Protein AF-A0A9D9R1U6-F1 (afdb_monomer_lite)

Radius of gyration: 27.54 Å; chains: 1; bounding box: 70×40×70 Å

Sequence (227 aa):
MPDEDPDGNAQLFEYNPRFAGQYFDRETALHYNYFRYYEPETGRYLSPDPIGLAGGVNVYGYASADPLKYFDPYGLFELPVLHQGVVDFSAGLGDALLLGFGSDLRNFAGIGGINQCSDAYQYGGYSSFAAGSARLAYAGLAKAGSILAPSAASASSFRQGLKVTFRGGLFPDFRKRTYEGLRSAGKNDIEIRASAGRTNVPLNVIGAQVGVGGAILSGRSNCGCSQ

Secondary structure (DSSP, 8-state):
---S-TTSSS------B-GGG-EEETTTTEEEETTEEEETTTTEESS--TTGGGG-S-TTBSGGG-TTTEE-SSSS--EEPPPHHHHHHHHHHHHHHTTTTHHHHHHHTT-----TTSHHHHHHHHHHHHHHHHHHHHHHHHHHHHHHSSSHHHHHHHHHHHHHHHTTT-S--TT---HHHHHHTT--HHHHHHTTT---HHHHHHHHHHHHHHHHHTT--------

Structure (mmCIF, N/CA/C/O backbone):
data_AF-A0A9D9R1U6-F1
#
_entry.id   AF-A0A9D9R1U6-F1
#
loop_
_atom_site.group_PDB
_atom_site.id
_atom_site.type_symbol
_atom_site.label_atom_id
_atom_site.label_alt_id
_atom_site.label_comp_id
_atom_site.label_asym_id
_atom_site.label_entity_id
_atom_site.label_seq_id
_atom_site.pdbx_PDB_ins_code
_atom_site.Cartn_x
_atom_site.Cartn_y
_atom_site.Cartn_z
_atom_site.occupancy
_atom_site.B_iso_or_equiv
_atom_site.auth_seq_id
_atom_site.auth_comp_id
_atom_site.auth_asym_id
_atom_site.auth_atom_id
_atom_site.pdbx_PDB_model_num
ATOM 1 N N . MET A 1 1 ? -23.464 -5.622 22.493 1.00 66.50 1 MET A N 1
ATOM 2 C CA . MET A 1 1 ? -22.694 -6.876 22.335 1.00 66.50 1 MET A CA 1
ATOM 3 C C . MET A 1 1 ? -23.193 -7.576 21.078 1.00 66.50 1 MET A C 1
ATOM 5 O O . MET A 1 1 ? -24.342 -7.319 20.724 1.00 66.50 1 MET A O 1
ATOM 9 N N . PRO A 1 2 ? -22.357 -8.350 20.363 1.00 75.00 2 PRO A N 1
ATOM 10 C CA . PRO A 1 2 ? -22.836 -9.200 19.275 1.00 75.00 2 PRO A CA 1
ATOM 11 C C . PRO A 1 2 ? -23.872 -10.191 19.812 1.00 75.00 2 PRO A C 1
ATOM 13 O O . PRO A 1 2 ? -23.825 -10.535 20.992 1.00 75.00 2 PRO A O 1
ATOM 16 N N . ASP A 1 3 ? -24.791 -10.620 18.955 1.00 82.31 3 ASP A N 1
ATOM 17 C CA . ASP A 1 3 ? -25.656 -11.756 19.263 1.00 82.31 3 ASP A CA 1
ATOM 18 C C . ASP A 1 3 ? -24.788 -13.016 19.419 1.00 82.31 3 ASP A C 1
ATOM 20 O O . ASP A 1 3 ? -23.926 -13.250 18.571 1.00 82.31 3 ASP A O 1
ATOM 24 N N . GLU A 1 4 ? -24.964 -13.767 20.510 1.00 84.94 4 GLU A N 1
ATOM 25 C CA . GLU A 1 4 ? -24.220 -15.004 20.806 1.00 84.94 4 GLU A CA 1
ATOM 26 C C . GLU A 1 4 ? -24.871 -16.241 20.150 1.00 84.94 4 GLU A C 1
ATOM 28 O O . GLU A 1 4 ? -24.242 -17.296 20.134 1.00 84.94 4 GLU A O 1
ATOM 33 N N . ASP A 1 5 ? -26.085 -16.125 19.589 1.00 86.44 5 ASP A N 1
ATOM 34 C CA . ASP A 1 5 ? -26.793 -17.193 18.853 1.00 86.44 5 ASP A CA 1
ATOM 35 C C . ASP A 1 5 ? -27.479 -16.657 17.569 1.00 86.44 5 ASP A C 1
ATOM 37 O O . ASP A 1 5 ? -28.707 -16.608 17.463 1.00 86.44 5 ASP A O 1
ATOM 41 N N . PRO A 1 6 ? -26.701 -16.217 16.564 1.00 85.56 6 PRO A N 1
ATOM 42 C CA . PRO A 1 6 ? -27.211 -15.592 15.352 1.00 85.56 6 PRO A CA 1
ATOM 43 C C . PRO A 1 6 ? -27.905 -16.584 14.415 1.00 85.56 6 PRO A C 1
ATOM 45 O O . PRO A 1 6 ? -28.623 -16.146 13.515 1.00 85.56 6 PRO A O 1
ATOM 48 N N . ASP A 1 7 ? -27.680 -17.894 14.568 1.00 89.62 7 ASP A N 1
ATOM 49 C CA . ASP A 1 7 ? -28.335 -18.941 13.777 1.00 89.62 7 ASP A CA 1
ATOM 50 C C . ASP A 1 7 ? -29.502 -19.629 14.513 1.00 89.62 7 ASP A C 1
ATOM 52 O O . ASP A 1 7 ? -30.222 -20.425 13.904 1.00 89.62 7 ASP A O 1
ATOM 56 N N . GLY A 1 8 ? -29.755 -19.263 15.775 1.00 88.69 8 GLY A N 1
ATOM 57 C CA . GLY A 1 8 ? -30.915 -19.681 16.561 1.00 88.69 8 GLY A CA 1
ATOM 58 C C . GLY A 1 8 ? -30.905 -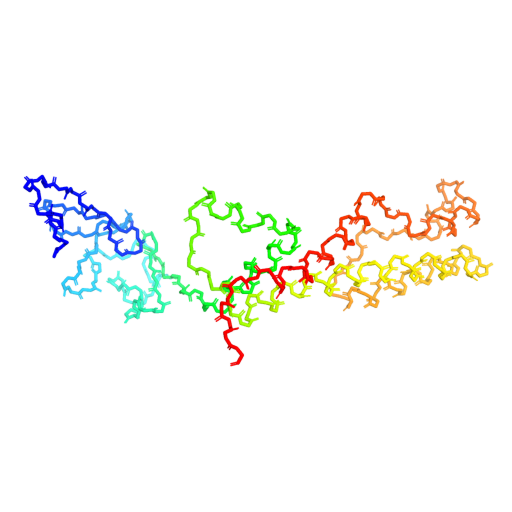21.164 16.926 1.00 88.69 8 GLY A C 1
ATOM 59 O O . GLY A 1 8 ? -31.972 -21.765 17.090 1.00 88.69 8 GLY A O 1
ATOM 60 N N . ASN A 1 9 ? -29.724 -21.783 16.986 1.00 92.56 9 ASN A N 1
ATOM 61 C CA . ASN A 1 9 ? -29.563 -23.219 17.207 1.00 92.56 9 ASN A CA 1
ATOM 62 C C . ASN A 1 9 ? -29.285 -23.575 18.686 1.00 92.56 9 ASN A C 1
ATOM 64 O O . ASN A 1 9 ? -29.069 -24.751 19.002 1.00 92.56 9 ASN A O 1
ATOM 68 N N . ALA A 1 10 ? -29.315 -22.578 19.582 1.00 86.56 10 ALA A N 1
ATOM 69 C CA . ALA A 1 10 ? -28.998 -22.666 21.008 1.00 86.56 10 ALA A CA 1
ATOM 70 C C . ALA A 1 10 ? -27.545 -23.070 21.338 1.00 86.56 10 ALA A C 1
ATOM 72 O O . ALA A 1 10 ? -27.239 -23.401 22.488 1.00 86.56 10 ALA A O 1
ATOM 73 N N . GLN A 1 11 ? -26.637 -23.033 20.362 1.00 86.38 11 GLN A N 1
ATOM 74 C CA . GLN A 1 11 ? -25.196 -23.109 20.574 1.00 86.38 11 GLN A CA 1
ATOM 75 C C . GLN A 1 11 ? -24.626 -21.697 20.622 1.00 86.38 11 GLN A C 1
ATOM 77 O O . GLN A 1 11 ? -24.575 -20.986 19.625 1.00 86.38 11 GLN A O 1
ATOM 82 N N . LEU A 1 12 ? -24.149 -21.313 21.802 1.00 84.38 12 LEU A N 1
ATOM 83 C CA . LEU A 1 12 ? -23.513 -20.019 21.992 1.00 84.38 12 LEU A CA 1
ATOM 84 C C . LEU A 1 12 ? -22.122 -20.037 21.359 1.00 84.38 12 LEU A C 1
ATOM 86 O O . LEU A 1 12 ? -21.298 -20.894 21.696 1.00 84.38 12 LEU A O 1
ATOM 90 N N . PHE A 1 13 ? -21.842 -19.078 20.481 1.00 84.62 13 PHE A N 1
ATOM 91 C CA . PHE A 1 13 ? -20.490 -18.842 19.983 1.00 84.62 13 PHE A CA 1
ATOM 92 C C . PHE A 1 13 ? -19.913 -17.566 20.600 1.00 84.62 13 PHE A C 1
ATOM 94 O O . PHE A 1 13 ? -20.585 -16.548 20.760 1.00 84.62 13 PHE A O 1
ATOM 101 N N . GLU A 1 14 ? -18.632 -17.623 20.957 1.00 83.75 14 GLU A N 1
ATOM 102 C CA . GLU A 1 14 ? -17.922 -16.484 21.524 1.00 83.75 14 GLU A CA 1
ATOM 103 C C . GLU A 1 14 ? -17.217 -15.703 20.410 1.00 83.75 14 GLU A C 1
ATOM 105 O O . GLU A 1 14 ? -16.298 -16.198 19.752 1.00 83.75 14 GLU A O 1
ATOM 110 N N . TYR A 1 15 ? -17.650 -14.459 20.197 1.00 84.81 15 TYR A N 1
ATOM 111 C CA . TYR A 1 15 ? -17.025 -13.540 19.253 1.00 84.81 15 TYR A CA 1
ATOM 112 C C . TYR A 1 15 ? -16.262 -12.448 19.998 1.00 84.81 15 TYR A C 1
ATOM 114 O O . TYR A 1 15 ? -16.842 -11.443 20.420 1.00 84.81 15 TYR A O 1
ATOM 122 N N . ASN A 1 16 ? -14.948 -12.623 20.132 1.00 88.12 16 ASN A N 1
ATOM 123 C CA . ASN A 1 16 ? -14.066 -11.681 20.834 1.00 88.12 16 ASN A CA 1
ATOM 124 C C . ASN A 1 16 ? -13.463 -10.556 19.980 1.00 88.12 16 ASN A C 1
ATOM 126 O O . ASN A 1 16 ? -13.232 -9.481 20.534 1.00 88.12 16 ASN A O 1
ATOM 130 N N . PRO A 1 17 ? -13.235 -10.708 18.663 1.00 88.69 17 PRO A N 1
ATOM 131 C CA . PRO A 1 17 ? -12.722 -9.610 17.850 1.00 88.69 17 PRO A CA 1
ATOM 132 C C . PRO A 1 17 ? -13.638 -8.375 17.860 1.00 88.69 17 PRO A C 1
ATOM 134 O O . PRO A 1 17 ? -14.868 -8.470 17.812 1.00 88.69 17 PRO A O 1
ATOM 137 N N . ARG A 1 18 ? -13.034 -7.190 17.925 1.00 87.19 18 ARG A N 1
ATOM 138 C CA . ARG A 1 18 ? -13.687 -5.874 17.899 1.00 87.19 18 ARG A CA 1
ATOM 139 C C . ARG A 1 18 ? -13.065 -4.999 16.808 1.00 87.19 18 ARG A C 1
ATOM 141 O O . ARG A 1 18 ? -12.169 -5.423 16.074 1.00 87.19 18 ARG A O 1
ATOM 148 N N . PHE A 1 19 ? -13.598 -3.786 16.655 1.00 75.88 19 PHE A N 1
ATOM 149 C CA . PHE A 1 19 ? -13.172 -2.852 15.614 1.00 75.88 19 PHE A CA 1
ATOM 150 C C . PHE A 1 19 ? -11.651 -2.629 15.639 1.00 75.88 19 PHE A C 1
ATOM 152 O O . PHE A 1 19 ? -11.038 -2.593 16.704 1.00 75.88 19 PHE A O 1
ATOM 159 N N . ALA A 1 20 ? -11.045 -2.521 14.454 1.00 75.56 20 ALA A N 1
ATOM 160 C CA . ALA A 1 20 ? -9.601 -2.369 14.257 1.00 75.56 20 ALA A CA 1
ATOM 161 C C . ALA A 1 20 ? -8.706 -3.460 14.899 1.00 75.56 20 ALA A C 1
ATOM 163 O O . ALA A 1 20 ? -7.527 -3.215 15.131 1.00 75.56 20 ALA A O 1
ATOM 164 N N . GLY A 1 21 ? -9.228 -4.669 15.151 1.00 79.69 21 GLY A N 1
ATOM 165 C CA . GLY A 1 21 ? -8.431 -5.791 15.674 1.00 79.69 21 GLY A CA 1
ATOM 166 C C . GLY A 1 21 ? -8.302 -5.828 17.199 1.00 79.69 21 GLY A C 1
ATOM 167 O O . GLY A 1 21 ? -7.499 -6.591 17.728 1.00 79.69 21 GLY A O 1
ATOM 168 N N . GLN A 1 22 ? -9.104 -5.032 17.905 1.00 89.25 22 GLN A N 1
ATOM 169 C CA . GLN A 1 22 ? -9.211 -5.067 19.362 1.00 89.25 22 GLN A CA 1
ATOM 170 C C . GLN A 1 22 ? -9.773 -6.413 19.853 1.00 89.25 22 GLN A C 1
ATOM 172 O O . GLN A 1 22 ? -10.573 -7.050 19.165 1.00 89.25 22 GLN A O 1
ATOM 177 N N . TYR A 1 23 ? -9.399 -6.827 21.062 1.00 91.25 23 TYR A N 1
ATOM 178 C CA . TYR A 1 23 ? -9.925 -8.029 21.711 1.00 91.25 23 TYR A CA 1
ATOM 179 C C . TYR A 1 23 ? -10.898 -7.646 22.821 1.00 91.25 23 TYR A C 1
ATOM 181 O O . TYR A 1 23 ? -10.566 -6.846 23.690 1.00 91.25 23 TYR A O 1
ATOM 189 N N . PHE A 1 24 ? -12.102 -8.204 22.809 1.00 91.25 24 PHE A N 1
ATOM 190 C CA . PHE A 1 24 ? -13.052 -8.007 23.893 1.00 91.25 24 PHE A CA 1
ATOM 191 C C . PHE A 1 24 ? -12.711 -8.874 25.092 1.00 91.25 24 PHE A C 1
ATOM 193 O O . PHE A 1 24 ? -12.690 -10.098 24.992 1.00 91.25 24 PHE A O 1
ATOM 200 N N . ASP A 1 25 ? -12.501 -8.224 26.227 1.00 88.88 25 ASP A N 1
ATOM 201 C CA . ASP A 1 25 ? -12.375 -8.882 27.513 1.00 88.88 25 ASP A CA 1
ATOM 202 C C . ASP A 1 25 ? -13.751 -8.962 28.192 1.00 88.88 25 ASP A C 1
ATOM 204 O O . ASP A 1 25 ? -14.346 -7.947 28.561 1.00 88.88 25 ASP A O 1
ATOM 208 N N . ARG A 1 26 ? -14.263 -10.188 28.349 1.00 84.25 26 ARG A N 1
ATOM 209 C CA . ARG A 1 26 ? -15.588 -10.455 28.924 1.00 84.25 26 ARG A CA 1
ATOM 210 C C . ARG A 1 26 ? -15.663 -10.119 30.413 1.00 84.25 26 ARG A C 1
ATOM 212 O O . ARG A 1 26 ? -16.743 -9.766 30.879 1.00 84.25 26 ARG A O 1
ATOM 219 N N . GLU A 1 27 ? -14.559 -10.226 31.152 1.00 86.44 27 GLU A N 1
ATOM 220 C CA . GLU A 1 27 ? -14.557 -10.001 32.604 1.00 86.44 27 GLU A CA 1
ATOM 221 C C . GLU A 1 27 ? -14.731 -8.520 32.944 1.00 86.44 27 GLU A C 1
ATOM 223 O O . GLU A 1 27 ? -15.413 -8.171 33.908 1.00 86.44 27 GLU A O 1
ATOM 228 N N . THR A 1 28 ? -14.142 -7.648 32.125 1.00 87.00 28 THR A N 1
ATOM 229 C CA . THR A 1 28 ? -14.146 -6.196 32.339 1.00 87.00 28 THR A CA 1
ATOM 230 C C . THR A 1 28 ? -15.090 -5.440 31.407 1.00 87.00 28 THR A C 1
ATOM 232 O O . THR A 1 28 ? -15.337 -4.257 31.626 1.00 87.00 28 THR A O 1
ATOM 235 N N . ALA A 1 29 ? -15.628 -6.104 30.378 1.00 87.38 29 ALA A N 1
ATOM 236 C CA . ALA A 1 29 ? -16.372 -5.502 29.270 1.00 87.38 29 ALA A CA 1
ATOM 237 C C . ALA A 1 29 ? -15.576 -4.442 28.476 1.00 87.38 29 ALA A C 1
ATOM 239 O O . ALA A 1 29 ? -16.157 -3.633 27.748 1.00 87.38 29 ALA A O 1
ATOM 240 N N . LEU A 1 30 ? -14.243 -4.464 28.577 1.00 90.81 30 LEU A N 1
ATOM 241 C CA . LEU A 1 30 ? -13.343 -3.543 27.891 1.00 90.81 30 LEU A CA 1
ATOM 242 C C . LEU A 1 30 ? -12.785 -4.147 26.606 1.00 90.81 30 LEU A C 1
ATOM 244 O O . LEU A 1 30 ? -12.785 -5.358 26.383 1.00 90.81 30 LEU A O 1
ATOM 248 N N . HIS A 1 31 ? -12.284 -3.280 25.735 1.00 92.31 31 HIS A N 1
ATOM 249 C CA . HIS A 1 31 ? -11.606 -3.682 24.513 1.00 92.31 31 HIS A CA 1
ATOM 250 C C . HIS A 1 31 ? -10.098 -3.549 24.717 1.00 92.31 31 HIS A C 1
ATOM 252 O O . HIS A 1 31 ? -9.551 -2.448 24.749 1.00 92.31 31 HIS A O 1
ATOM 258 N N . TYR A 1 32 ? -9.402 -4.668 24.846 1.00 92.50 32 TYR A N 1
ATOM 259 C CA . TYR A 1 32 ? -7.952 -4.693 24.880 1.00 92.50 32 TYR A CA 1
ATOM 260 C C . TYR A 1 32 ? -7.380 -4.322 23.504 1.00 92.50 32 TYR A C 1
ATOM 262 O O . TYR A 1 32 ? -7.636 -4.988 22.498 1.00 92.50 32 TYR A O 1
ATOM 270 N N . ASN A 1 33 ? -6.596 -3.246 23.472 1.00 91.56 33 ASN A N 1
ATOM 271 C CA . ASN A 1 33 ? -5.890 -2.740 22.303 1.00 91.56 33 ASN A CA 1
ATOM 272 C C . ASN A 1 33 ? -4.387 -2.687 22.599 1.00 91.56 33 ASN A C 1
ATOM 274 O O . ASN A 1 33 ? -3.834 -1.614 22.831 1.00 91.56 33 ASN A O 1
ATOM 278 N N . TYR A 1 34 ? -3.761 -3.865 22.668 1.00 90.25 34 TYR A N 1
ATOM 279 C CA . TYR A 1 34 ? -2.324 -4.104 22.870 1.00 90.25 34 TYR A CA 1
ATOM 280 C C . TYR A 1 34 ? -1.689 -3.358 24.063 1.00 90.25 34 TYR A C 1
ATOM 282 O O . TYR A 1 34 ? -1.458 -3.940 25.121 1.00 90.25 34 TYR A O 1
ATOM 290 N N . PHE A 1 35 ? -1.392 -2.069 23.927 1.00 92.06 35 PHE A N 1
ATOM 291 C CA . PHE A 1 35 ? -0.800 -1.266 24.994 1.00 92.06 35 PHE A CA 1
ATOM 292 C C . PHE A 1 35 ? -1.830 -0.645 25.944 1.00 92.06 35 PHE A C 1
ATOM 294 O O . PHE A 1 35 ? -1.456 -0.215 27.035 1.00 92.06 35 PHE A O 1
ATOM 301 N N . ARG A 1 36 ? -3.111 -0.579 25.556 1.00 93.31 36 ARG A N 1
ATOM 302 C CA . ARG A 1 36 ? -4.157 0.111 26.329 1.00 93.31 36 ARG A CA 1
ATOM 303 C C . ARG A 1 36 ? -5.493 -0.625 26.303 1.00 93.31 36 ARG A C 1
ATOM 305 O O . ARG A 1 36 ? -5.792 -1.360 25.369 1.00 93.31 36 ARG A O 1
ATOM 312 N N . TYR A 1 37 ? -6.327 -0.361 27.307 1.00 93.50 37 TYR A N 1
ATOM 313 C CA . TYR A 1 37 ? -7.735 -0.762 27.316 1.00 93.50 37 TYR A CA 1
ATOM 314 C C . TYR A 1 37 ? -8.609 0.391 26.826 1.00 93.50 37 TYR A C 1
ATOM 316 O O . TYR A 1 37 ? -8.524 1.510 27.341 1.00 93.50 37 TYR A O 1
ATOM 324 N N . TYR A 1 38 ? -9.417 0.109 25.810 1.00 92.75 38 TYR A N 1
ATOM 325 C CA . TYR A 1 38 ? -10.395 1.004 25.212 1.00 92.75 38 TYR A CA 1
ATOM 326 C C . TYR A 1 38 ? -11.779 0.745 25.808 1.00 92.75 38 TYR A C 1
ATOM 328 O O . TYR A 1 38 ? -12.228 -0.399 25.901 1.00 92.75 38 TYR A O 1
ATOM 336 N N . GLU A 1 39 ? -12.452 1.820 26.196 1.00 92.25 39 GLU A N 1
ATOM 337 C CA . GLU A 1 39 ? -13.818 1.799 26.697 1.00 92.25 39 GLU A CA 1
ATOM 338 C C . GLU A 1 39 ? -14.765 2.302 25.593 1.00 92.25 39 GLU A C 1
ATOM 340 O O . GLU A 1 39 ? -14.742 3.490 25.248 1.00 92.25 39 GLU A O 1
ATOM 345 N N . PRO A 1 40 ? -15.601 1.423 25.008 1.00 87.56 40 PRO A N 1
ATOM 346 C CA . PRO A 1 40 ? -16.474 1.802 23.899 1.00 87.56 40 PRO A CA 1
ATOM 347 C C . PRO A 1 40 ? -17.604 2.753 24.316 1.00 87.56 40 PRO A C 1
ATOM 349 O O . PRO A 1 40 ? -18.084 3.507 23.474 1.00 87.56 40 PRO A O 1
ATOM 352 N N . GLU A 1 41 ? -18.019 2.752 25.588 1.00 87.94 41 GLU A N 1
ATOM 353 C CA . GLU A 1 41 ? -19.099 3.622 26.083 1.00 87.94 41 GLU A CA 1
ATOM 354 C C . GLU A 1 41 ? -18.698 5.100 26.109 1.00 87.94 41 GLU A C 1
ATOM 356 O O . GLU A 1 41 ? -19.493 5.971 25.757 1.00 87.94 41 GLU A O 1
ATOM 361 N N . THR A 1 42 ? -17.454 5.394 26.493 1.00 89.94 42 THR A N 1
ATOM 362 C CA . THR A 1 42 ? -16.923 6.765 26.539 1.00 89.94 42 THR A CA 1
ATOM 363 C C . THR A 1 42 ? -16.134 7.137 25.287 1.00 89.94 42 THR A C 1
ATOM 365 O O . THR A 1 42 ? -15.860 8.317 25.055 1.00 89.94 42 THR A O 1
ATOM 368 N N . GLY A 1 43 ? -15.769 6.147 24.468 1.00 89.44 43 GLY A N 1
ATOM 369 C CA . GLY A 1 43 ? -15.006 6.330 23.240 1.00 89.44 43 GLY A CA 1
ATOM 370 C C . GLY A 1 43 ? -13.537 6.688 23.479 1.00 89.44 43 GLY A C 1
ATOM 371 O O . GLY A 1 43 ? -12.938 7.383 22.655 1.00 89.44 43 GLY A O 1
ATOM 372 N N . ARG A 1 44 ? -12.949 6.270 24.608 1.00 92.25 44 ARG A N 1
ATOM 373 C CA . ARG A 1 44 ? -11.601 6.681 25.046 1.00 92.25 44 ARG A CA 1
ATOM 374 C C . ARG A 1 44 ? -10.800 5.522 25.632 1.00 92.25 44 ARG A C 1
ATOM 376 O O . ARG A 1 44 ? -11.336 4.462 25.940 1.00 92.25 44 ARG A O 1
ATOM 383 N N . TYR A 1 45 ? -9.497 5.735 25.791 1.00 94.44 45 TYR A N 1
ATOM 384 C CA . TYR A 1 45 ? -8.651 4.831 26.567 1.00 94.44 45 TYR A CA 1
ATOM 385 C C . TYR A 1 45 ? -8.772 5.108 28.064 1.00 94.44 45 TYR A C 1
ATOM 387 O O . TYR A 1 45 ? -8.937 6.256 28.474 1.00 94.44 45 TYR A O 1
ATOM 395 N N . LEU A 1 46 ? -8.626 4.061 28.878 1.00 93.62 46 LEU A N 1
ATOM 396 C CA . LEU A 1 46 ? -8.629 4.171 30.341 1.00 93.62 46 LEU A CA 1
ATOM 397 C C . LEU A 1 46 ? -7.287 4.632 30.916 1.00 93.62 46 LEU A C 1
ATOM 399 O O . LEU A 1 46 ? -7.239 5.270 31.965 1.00 93.62 46 LEU A O 1
ATOM 403 N N . SER A 1 47 ? -6.189 4.301 30.239 1.00 93.00 47 SER A N 1
ATOM 404 C CA . SER A 1 47 ? -4.833 4.658 30.651 1.00 93.00 47 SER A CA 1
ATOM 405 C C . SER A 1 47 ? -4.260 5.759 29.755 1.00 93.00 47 SER A C 1
ATOM 407 O O . SER A 1 47 ? -4.543 5.767 28.551 1.00 93.00 47 SER A O 1
ATOM 409 N N . PRO A 1 48 ? -3.423 6.661 30.302 1.00 93.00 48 PRO A N 1
ATOM 410 C CA . PRO A 1 48 ? -2.715 7.639 29.488 1.00 93.00 48 PRO A CA 1
ATOM 411 C C . PRO A 1 48 ? -1.777 6.937 28.500 1.00 93.00 48 PRO A C 1
ATOM 413 O O . PRO A 1 48 ? -1.290 5.835 28.758 1.00 93.00 48 PRO A O 1
ATOM 416 N N . ASP A 1 49 ? -1.527 7.585 27.366 1.00 91.94 49 ASP A N 1
ATOM 417 C CA . ASP A 1 49 ? -0.651 7.075 26.319 1.00 91.94 49 ASP A CA 1
ATOM 418 C C . ASP A 1 49 ? 0.783 6.817 26.832 1.00 91.94 49 ASP A C 1
ATOM 420 O O . ASP A 1 49 ? 1.409 7.748 27.353 1.00 91.94 49 ASP A O 1
ATOM 424 N N . PRO A 1 50 ? 1.340 5.598 26.674 1.00 93.25 50 PRO A N 1
ATOM 425 C CA . PRO A 1 50 ? 2.726 5.299 27.030 1.00 93.25 50 PRO A CA 1
ATOM 426 C C . PRO A 1 50 ? 3.765 6.169 26.311 1.00 93.25 50 PRO A C 1
ATOM 428 O O . PRO A 1 50 ? 4.836 6.410 26.868 1.00 93.25 50 PRO A O 1
ATOM 431 N N . ILE A 1 51 ? 3.470 6.657 25.099 1.00 92.62 51 ILE A N 1
ATOM 432 C CA . ILE A 1 51 ? 4.359 7.583 24.373 1.00 92.62 51 ILE A CA 1
ATOM 433 C C . ILE A 1 51 ? 4.092 9.057 24.724 1.00 92.62 51 ILE A C 1
ATOM 435 O O . ILE A 1 51 ? 4.723 9.966 24.177 1.00 92.62 51 ILE A O 1
ATOM 439 N N . GLY A 1 52 ? 3.187 9.313 25.672 1.00 90.69 52 GLY A N 1
ATOM 440 C CA . GLY A 1 52 ? 2.848 10.640 26.165 1.00 90.69 52 GLY A CA 1
ATOM 441 C C . GLY A 1 52 ? 2.269 11.536 25.072 1.00 90.69 52 GLY A C 1
ATOM 442 O O . GLY A 1 52 ? 1.451 11.114 24.261 1.00 90.69 52 GLY A O 1
ATOM 443 N N . LEU A 1 53 ? 2.717 12.793 25.032 1.00 90.12 53 LEU A N 1
ATOM 444 C CA . LEU A 1 53 ? 2.217 13.792 24.079 1.00 90.12 53 LEU A CA 1
ATOM 445 C C . LEU A 1 53 ? 2.642 13.536 22.622 1.00 90.12 53 LEU A C 1
ATOM 447 O O . LEU A 1 53 ? 2.182 14.243 21.726 1.00 90.12 53 LEU A O 1
ATOM 451 N N . ALA A 1 54 ? 3.505 12.545 22.367 1.00 86.19 54 ALA A N 1
ATOM 452 C CA . ALA A 1 54 ? 3.876 12.160 21.007 1.00 86.19 54 ALA A CA 1
ATOM 453 C C . ALA A 1 54 ? 2.701 11.528 20.237 1.00 86.19 54 ALA A C 1
ATOM 455 O O . ALA A 1 54 ? 2.651 11.663 19.018 1.00 86.19 54 ALA A O 1
ATOM 456 N N . GLY A 1 55 ? 1.750 10.903 20.944 1.00 79.00 55 GLY A N 1
ATOM 457 C CA . GLY A 1 55 ? 0.493 10.385 20.384 1.00 79.00 55 GLY A CA 1
ATOM 458 C C . GLY A 1 55 ? -0.623 11.434 20.287 1.00 79.00 55 GLY A C 1
ATOM 459 O O . GLY A 1 55 ? -1.740 11.117 19.904 1.00 79.00 55 GLY A O 1
ATOM 460 N N . GLY A 1 56 ? -0.347 12.691 20.651 1.00 85.56 56 GLY A N 1
ATOM 461 C CA . GLY A 1 56 ? -1.310 13.789 20.618 1.00 85.56 56 GLY A CA 1
ATOM 462 C C . GLY A 1 56 ? -1.518 14.466 21.973 1.00 85.56 56 GLY A C 1
ATOM 463 O O . GLY A 1 56 ? -1.089 13.997 23.025 1.00 85.56 56 GLY A O 1
ATOM 464 N N . VAL A 1 57 ? -2.197 15.617 21.952 1.00 89.12 57 VAL A N 1
ATOM 465 C CA . VAL A 1 57 ? -2.418 16.440 23.158 1.00 89.12 57 VAL A CA 1
ATOM 466 C C . VAL A 1 57 ? -3.356 15.750 24.158 1.00 89.12 57 VAL A C 1
ATOM 468 O O . VAL A 1 57 ? -3.220 15.925 25.368 1.00 89.12 57 VAL A O 1
ATOM 471 N N . ASN A 1 58 ? -4.307 14.949 23.670 1.00 90.88 58 ASN A N 1
ATOM 472 C CA . ASN A 1 58 ? -5.217 14.177 24.510 1.00 90.88 58 ASN A CA 1
ATOM 473 C C . ASN A 1 58 ? -4.661 12.767 24.736 1.00 90.88 58 ASN A C 1
ATOM 475 O O . ASN A 1 58 ? -4.899 11.873 23.931 1.00 90.88 58 ASN A O 1
ATOM 479 N N . VAL A 1 59 ? -3.992 12.556 25.870 1.00 92.69 59 VAL A N 1
ATOM 480 C CA . VAL A 1 59 ? -3.343 11.275 26.216 1.00 92.69 59 VAL A CA 1
ATOM 481 C C . VAL A 1 59 ? -4.307 10.094 26.412 1.00 92.69 59 VAL A C 1
ATOM 483 O O . VAL A 1 59 ? -3.856 8.961 26.522 1.00 92.69 59 VAL A O 1
ATOM 486 N N . TYR A 1 60 ? -5.620 10.334 26.447 1.00 93.12 60 TYR A N 1
ATOM 487 C CA . TYR A 1 60 ? -6.656 9.292 26.524 1.00 93.12 60 TYR A CA 1
ATOM 488 C C . TYR A 1 60 ? -7.486 9.192 25.232 1.00 93.12 60 TYR A C 1
ATOM 490 O O . TYR A 1 60 ? -8.506 8.504 25.197 1.00 93.12 60 TYR A O 1
ATOM 498 N N . GLY A 1 61 ? -7.136 9.954 24.193 1.00 91.81 61 GLY A N 1
ATOM 499 C CA . GLY A 1 61 ? -7.896 10.006 22.948 1.00 91.81 61 GLY A CA 1
ATOM 500 C C . GLY A 1 61 ? -7.774 8.714 22.144 1.00 91.81 61 GLY A C 1
ATOM 501 O O . GLY A 1 61 ? -6.696 8.137 22.058 1.00 91.81 61 GLY A O 1
ATOM 502 N N . TYR A 1 62 ? -8.874 8.286 21.526 1.00 90.31 62 TYR A N 1
ATOM 503 C CA . TYR A 1 62 ? -8.870 7.246 20.499 1.00 90.31 62 TYR A CA 1
ATOM 504 C C . TYR A 1 62 ? -9.006 7.892 19.118 1.00 90.31 62 TYR A C 1
ATOM 506 O O . TYR A 1 62 ? -9.879 8.743 18.934 1.00 90.31 62 TYR A O 1
ATOM 514 N N . ALA A 1 63 ? -8.160 7.489 18.162 1.00 89.00 63 ALA A N 1
ATOM 515 C CA . ALA A 1 63 ? -8.274 7.856 16.746 1.00 89.00 63 ALA A CA 1
ATOM 516 C C . ALA A 1 63 ? -8.471 9.370 16.490 1.00 89.00 63 ALA A C 1
ATOM 518 O O . ALA A 1 63 ? -9.304 9.765 15.678 1.00 89.00 63 ALA A O 1
ATOM 519 N N . SER A 1 64 ? -7.780 10.228 17.249 1.00 88.75 64 SER A N 1
ATOM 520 C CA . SER A 1 64 ? -7.936 11.697 17.212 1.00 88.75 64 SER A CA 1
ATOM 521 C C . SER A 1 64 ? -9.391 12.207 17.316 1.00 88.75 64 SER A C 1
ATOM 523 O O . SER A 1 64 ? -9.693 13.296 16.832 1.00 88.75 64 SER A O 1
ATOM 525 N N . ALA A 1 65 ? -10.290 11.442 17.948 1.00 89.19 65 ALA A N 1
ATOM 526 C CA . ALA A 1 65 ? -11.739 11.677 17.995 1.00 89.19 65 ALA A CA 1
ATOM 527 C C . ALA A 1 65 ? -12.475 11.604 16.635 1.00 89.19 65 ALA A C 1
ATOM 529 O O . ALA A 1 65 ? -13.625 12.030 16.539 1.00 89.19 65 ALA A O 1
ATOM 530 N N . ASP A 1 66 ? -11.854 11.021 15.608 1.00 89.31 66 ASP A N 1
ATOM 531 C CA . ASP A 1 66 ? -12.460 10.735 14.303 1.00 89.31 66 ASP A CA 1
ATOM 532 C C . ASP A 1 66 ? -12.190 9.266 13.896 1.00 89.31 66 ASP A C 1
ATOM 534 O O . ASP A 1 66 ? -11.343 8.984 13.041 1.00 89.31 66 ASP A O 1
ATOM 538 N N . PRO A 1 67 ? -12.909 8.300 14.507 1.00 86.81 67 PRO A N 1
ATOM 539 C CA . PRO A 1 67 ? -12.725 6.868 14.258 1.00 86.81 67 PRO A CA 1
ATOM 540 C C . PRO A 1 67 ? -13.211 6.406 12.872 1.00 86.81 67 PRO A C 1
ATOM 542 O O . PRO A 1 67 ? -13.048 5.240 12.520 1.00 86.81 67 PRO A O 1
ATOM 545 N N . LEU A 1 68 ? -13.827 7.295 12.081 1.00 85.62 68 LEU A N 1
ATOM 546 C CA . LEU A 1 68 ? -14.189 7.015 10.687 1.00 85.62 68 LEU A CA 1
ATOM 547 C C . LEU A 1 68 ? -12.993 7.201 9.753 1.00 85.62 68 LEU A C 1
ATOM 549 O O . LEU A 1 68 ? -12.880 6.514 8.737 1.00 85.62 68 LEU A O 1
ATOM 553 N N . LYS A 1 69 ? -12.108 8.142 10.088 1.00 85.00 69 LYS A N 1
ATOM 554 C CA . LYS A 1 69 ? -10.924 8.466 9.294 1.00 85.00 69 LYS A CA 1
ATOM 555 C C . LYS A 1 69 ? -9.652 7.844 9.844 1.00 85.00 69 LYS A C 1
ATOM 557 O O . LYS A 1 69 ? -8.722 7.609 9.074 1.00 85.00 69 LYS A O 1
ATOM 562 N N . TYR A 1 70 ? -9.599 7.591 11.143 1.00 88.62 70 TYR A N 1
ATOM 563 C CA . TYR A 1 70 ? -8.413 7.107 11.825 1.00 88.62 70 TYR A CA 1
ATOM 564 C C . TYR A 1 70 ? -8.717 5.848 12.628 1.00 88.62 70 TYR A C 1
ATOM 566 O O . TYR A 1 70 ? -9.823 5.646 13.118 1.00 88.62 70 TYR A O 1
ATOM 574 N N . PHE A 1 71 ? -7.711 5.003 12.794 1.00 88.38 71 PHE A N 1
ATOM 575 C CA . PHE A 1 71 ? -7.755 3.873 13.712 1.00 88.38 71 PHE A CA 1
ATOM 576 C C . PHE A 1 71 ? -6.390 3.722 14.375 1.00 88.38 71 PHE A C 1
ATOM 578 O O . PHE A 1 71 ? -5.377 4.104 13.800 1.00 88.38 71 PHE A O 1
ATOM 585 N N . ASP A 1 72 ? -6.349 3.186 15.588 1.00 89.88 72 ASP A N 1
ATOM 586 C CA . ASP A 1 72 ? -5.113 2.988 16.349 1.00 89.88 72 ASP A CA 1
ATOM 587 C C . ASP A 1 72 ? -4.870 1.477 16.515 1.00 89.88 72 ASP A C 1
ATOM 589 O O . ASP A 1 72 ? -5.516 0.863 17.369 1.00 89.88 72 ASP A O 1
ATOM 593 N N . PRO A 1 73 ? -4.003 0.855 15.689 1.00 87.81 73 PRO A N 1
ATOM 594 C CA . PRO A 1 73 ? -3.813 -0.599 15.681 1.00 87.81 73 PRO A CA 1
ATOM 595 C C . PRO A 1 73 ? -3.099 -1.145 16.920 1.00 87.81 73 PRO A C 1
ATOM 597 O O . PRO A 1 73 ? -3.160 -2.343 17.180 1.00 87.81 73 PRO A O 1
ATOM 600 N N . TYR A 1 74 ? -2.356 -0.296 17.630 1.00 88.69 74 TYR A N 1
ATOM 601 C CA . TYR A 1 74 ? -1.518 -0.721 18.751 1.00 88.69 74 TYR A CA 1
ATOM 602 C C . TYR A 1 74 ? -1.985 -0.139 20.082 1.00 88.69 74 TYR A C 1
ATOM 604 O O . TYR A 1 74 ? -1.570 -0.614 21.132 1.00 88.69 74 TYR A O 1
ATOM 612 N N . GLY A 1 75 ? -2.820 0.895 20.076 1.00 88.25 75 GLY A N 1
ATOM 613 C CA . GLY A 1 75 ? -3.048 1.675 21.279 1.00 88.25 75 GLY A CA 1
ATOM 614 C C . GLY A 1 75 ? -1.914 2.662 21.539 1.00 88.25 75 GLY A C 1
ATOM 615 O O . GLY A 1 75 ? -1.589 2.855 22.703 1.00 88.25 75 GLY A O 1
ATOM 616 N N . LEU A 1 76 ? -1.299 3.257 20.511 1.00 88.69 76 LEU A N 1
ATOM 617 C CA . LEU A 1 76 ? -0.189 4.219 20.652 1.00 88.69 76 LEU A CA 1
ATOM 618 C C . LEU A 1 76 ? -0.295 5.421 19.712 1.00 88.69 76 LEU A C 1
ATOM 620 O O . LEU A 1 76 ? 0.038 6.534 20.097 1.00 88.69 76 LEU A O 1
ATOM 624 N N . PHE A 1 77 ? -0.689 5.204 18.460 1.00 85.31 77 PHE A N 1
ATOM 625 C CA . PHE A 1 77 ? -0.795 6.274 17.475 1.00 85.31 77 PHE A CA 1
ATOM 626 C C . PHE A 1 77 ? -1.820 5.907 16.414 1.00 85.31 77 PHE A C 1
ATOM 628 O O . PHE A 1 77 ? -1.930 4.759 15.978 1.00 85.31 77 PHE A O 1
ATOM 635 N N . GLU A 1 78 ? -2.554 6.910 15.967 1.00 85.88 78 GLU A N 1
ATOM 636 C CA . GLU A 1 78 ? -3.507 6.776 14.888 1.00 85.88 78 GLU A CA 1
ATOM 637 C C . GLU A 1 78 ? -2.836 6.620 13.518 1.00 85.88 78 GLU A C 1
ATOM 639 O O . GLU A 1 78 ? -1.888 7.317 13.149 1.00 85.88 78 GLU A O 1
ATOM 644 N N . LEU A 1 79 ? -3.400 5.727 12.713 1.00 85.94 79 LEU A N 1
ATOM 645 C CA . LEU A 1 79 ? -3.163 5.641 11.286 1.00 85.94 79 LEU A CA 1
ATOM 646 C C . LEU A 1 79 ? -4.412 6.104 10.535 1.00 85.94 79 LEU A C 1
ATOM 648 O O . LEU A 1 79 ? -5.529 5.744 10.917 1.00 85.94 79 LEU A O 1
ATOM 652 N N . PRO A 1 80 ? -4.256 6.889 9.456 1.00 84.94 80 PRO A N 1
ATOM 653 C CA . PRO A 1 80 ? -5.374 7.205 8.588 1.00 84.94 80 PRO A CA 1
ATOM 654 C C . PRO A 1 80 ? -5.825 5.948 7.839 1.00 84.94 80 PRO A C 1
ATOM 656 O O . PRO A 1 80 ? -5.006 5.174 7.336 1.00 84.94 80 PRO A O 1
ATOM 659 N N . VAL A 1 81 ? -7.135 5.785 7.689 1.00 82.19 81 VAL A N 1
ATOM 660 C CA . VAL A 1 81 ? -7.713 4.871 6.706 1.00 82.19 81 VAL A CA 1
ATOM 661 C C . VAL A 1 81 ? -7.320 5.394 5.324 1.00 82.19 81 VAL A C 1
ATOM 663 O O . VAL A 1 81 ? -7.559 6.557 4.983 1.00 82.19 81 VAL A O 1
ATOM 666 N N . LEU A 1 82 ? -6.672 4.548 4.521 1.00 84.56 82 LEU A N 1
ATOM 667 C CA . LEU A 1 82 ? -6.348 4.904 3.145 1.00 84.56 82 LEU A CA 1
ATOM 668 C C . LEU A 1 82 ? -7.640 5.108 2.352 1.00 84.56 82 LEU A C 1
ATOM 670 O O . LEU A 1 82 ? -8.571 4.312 2.440 1.00 84.56 82 LEU A O 1
ATOM 674 N N . HIS A 1 83 ? -7.679 6.166 1.542 1.00 87.56 83 HIS A N 1
ATOM 675 C CA . HIS A 1 83 ? -8.801 6.401 0.642 1.00 87.56 83 HIS A CA 1
ATOM 676 C C . HIS A 1 83 ? -8.984 5.190 -0.283 1.00 87.56 83 HIS A C 1
ATOM 678 O O . HIS A 1 83 ? -8.012 4.743 -0.898 1.00 87.56 83 HIS A O 1
ATOM 684 N N . GLN A 1 84 ? -10.220 4.699 -0.427 1.00 88.06 84 GLN A N 1
ATOM 685 C CA . GLN A 1 84 ? -10.528 3.472 -1.173 1.00 88.06 84 GLN A CA 1
ATOM 686 C C . GLN A 1 84 ? -9.920 3.469 -2.583 1.00 88.06 84 GLN A C 1
ATOM 688 O O . GLN A 1 84 ? -9.347 2.477 -3.012 1.00 88.06 84 GLN A O 1
ATOM 693 N N . GLY A 1 85 ? -9.936 4.616 -3.272 1.00 89.88 85 GLY A N 1
ATOM 694 C CA . GLY A 1 85 ? -9.311 4.746 -4.592 1.00 89.88 85 GLY A CA 1
ATOM 695 C C . GLY A 1 85 ? -7.799 4.463 -4.615 1.00 89.88 85 GLY A C 1
ATOM 696 O O . GLY A 1 85 ? -7.298 3.924 -5.592 1.00 89.88 85 GLY A O 1
ATOM 697 N N . VAL A 1 86 ? -7.055 4.772 -3.548 1.00 90.31 86 VAL A N 1
ATOM 698 C CA . VAL A 1 86 ? -5.618 4.444 -3.460 1.00 90.31 86 VAL A CA 1
ATOM 699 C C . VAL A 1 86 ? -5.424 2.941 -3.262 1.00 90.31 86 VAL A C 1
ATOM 701 O O . VAL A 1 86 ? -4.562 2.346 -3.909 1.00 90.31 86 VAL A O 1
ATOM 704 N N . VAL A 1 87 ? -6.248 2.328 -2.406 1.00 90.75 87 VAL A N 1
ATOM 705 C CA . VAL A 1 87 ? -6.257 0.875 -2.176 1.00 90.75 87 VAL A CA 1
ATOM 706 C C . VAL A 1 87 ? -6.542 0.148 -3.489 1.00 90.75 87 VAL A C 1
ATOM 708 O O . VAL A 1 87 ? -5.731 -0.664 -3.932 1.00 90.75 87 VAL A O 1
ATOM 711 N N . ASP A 1 88 ? -7.619 0.529 -4.167 1.00 90.81 88 ASP A N 1
ATOM 712 C CA . ASP A 1 88 ? -8.036 -0.023 -5.452 1.00 90.81 88 ASP A CA 1
ATOM 713 C C . ASP A 1 88 ? -6.966 0.153 -6.537 1.00 90.81 88 ASP A C 1
ATOM 715 O O . ASP A 1 88 ? -6.586 -0.820 -7.189 1.00 90.81 88 ASP A O 1
ATOM 719 N N . PHE A 1 89 ? -6.415 1.363 -6.694 1.00 91.88 89 PHE A N 1
ATOM 720 C CA . PHE A 1 89 ? -5.340 1.632 -7.654 1.00 91.88 89 PHE A CA 1
ATOM 721 C C . PHE A 1 89 ? -4.115 0.758 -7.400 1.00 91.88 89 PHE A C 1
ATOM 723 O O . PHE A 1 89 ? -3.567 0.163 -8.328 1.00 91.88 89 PHE A O 1
ATOM 730 N N . SER A 1 90 ? -3.685 0.653 -6.141 1.00 90.56 90 SER A N 1
ATOM 731 C CA . SER A 1 90 ? -2.525 -0.159 -5.778 1.00 90.56 90 SER A CA 1
ATOM 732 C C . SER A 1 90 ? -2.762 -1.650 -6.034 1.00 90.56 90 SER A C 1
ATOM 734 O O . SER A 1 90 ? -1.867 -2.331 -6.538 1.00 90.56 90 SER A O 1
ATOM 736 N N . ALA A 1 91 ? -3.977 -2.141 -5.772 1.00 89.75 91 ALA A N 1
ATOM 737 C CA . ALA A 1 91 ? -4.367 -3.517 -6.044 1.00 89.75 91 ALA A CA 1
ATOM 738 C C . ALA A 1 91 ? -4.391 -3.809 -7.551 1.00 89.75 91 ALA A C 1
ATOM 740 O O . ALA A 1 91 ? -3.826 -4.814 -7.982 1.00 89.75 91 ALA A O 1
ATOM 741 N N . GLY A 1 92 ? -4.967 -2.910 -8.357 1.00 88.00 92 GLY A N 1
ATOM 742 C CA . GLY A 1 92 ? -5.000 -3.036 -9.816 1.00 88.00 92 GLY A CA 1
ATOM 743 C C . GLY A 1 92 ? -3.607 -2.972 -10.449 1.00 88.00 92 GLY A C 1
ATOM 744 O O . GLY A 1 92 ? -3.272 -3.784 -11.313 1.00 88.00 92 GLY A O 1
ATOM 745 N N . LEU A 1 93 ? -2.747 -2.065 -9.969 1.00 88.81 93 LEU A N 1
ATOM 746 C CA . LEU A 1 93 ? -1.341 -1.996 -10.377 1.00 88.81 93 LEU A CA 1
ATOM 747 C C . LEU A 1 93 ? -0.595 -3.286 -10.017 1.00 88.81 93 LEU A C 1
ATOM 749 O O . LEU A 1 93 ? 0.114 -3.842 -10.856 1.00 88.81 93 LEU A O 1
ATOM 753 N N . GLY A 1 94 ? -0.749 -3.761 -8.778 1.00 87.00 94 GLY A N 1
ATOM 754 C CA . GLY A 1 94 ? -0.120 -4.985 -8.289 1.00 87.00 94 GLY A CA 1
ATOM 755 C C . GLY A 1 94 ? -0.547 -6.214 -9.087 1.00 87.00 94 GLY A C 1
ATOM 756 O O . GLY A 1 94 ? 0.307 -7.004 -9.484 1.00 87.00 94 GLY A O 1
ATOM 757 N N . ASP A 1 95 ? -1.837 -6.341 -9.401 1.00 85.94 95 ASP A N 1
ATOM 758 C CA . ASP A 1 95 ? -2.350 -7.432 -10.234 1.00 85.94 95 ASP A CA 1
ATOM 759 C C . ASP A 1 95 ? -1.706 -7.452 -11.599 1.00 85.94 95 ASP A C 1
ATOM 761 O O . ASP A 1 95 ? -1.253 -8.499 -12.057 1.00 85.94 95 ASP A O 1
ATOM 765 N N . ALA A 1 96 ? -1.631 -6.293 -12.237 1.00 81.44 96 ALA A N 1
ATOM 766 C CA . ALA A 1 96 ? -1.095 -6.199 -13.575 1.00 81.44 96 ALA A CA 1
ATOM 767 C C . ALA A 1 96 ? 0.424 -6.410 -13.619 1.00 81.44 96 ALA A C 1
ATOM 769 O O . ALA A 1 96 ? 0.931 -7.086 -14.518 1.00 81.44 96 ALA A O 1
ATOM 770 N N . LEU A 1 97 ? 1.148 -5.953 -12.593 1.00 82.81 97 LEU A N 1
ATOM 771 C CA . LEU A 1 97 ? 2.556 -6.302 -12.390 1.00 82.81 97 LEU A CA 1
ATOM 772 C C . LEU A 1 97 ? 2.764 -7.805 -12.152 1.00 82.81 97 LEU A C 1
ATOM 774 O O . LEU A 1 97 ? 3.769 -8.357 -12.598 1.00 82.81 97 LEU A O 1
ATOM 778 N N . LEU A 1 98 ? 1.815 -8.468 -11.491 1.00 83.38 98 LEU A N 1
ATOM 779 C CA . LEU A 1 98 ? 1.811 -9.911 -11.239 1.00 83.38 98 LEU A CA 1
ATOM 780 C C . LEU A 1 98 ? 1.130 -10.714 -12.355 1.00 83.38 98 LEU A C 1
ATOM 782 O O . LEU A 1 98 ? 0.736 -11.859 -12.139 1.00 83.38 98 LEU A O 1
ATOM 786 N N . LEU A 1 99 ? 1.003 -10.139 -13.556 1.00 79.19 99 LEU A N 1
ATOM 787 C CA . LEU A 1 99 ? 0.462 -10.815 -14.741 1.00 79.19 99 LEU A CA 1
ATOM 788 C C . LEU A 1 99 ? -0.974 -11.338 -14.552 1.00 79.19 99 LEU A C 1
ATOM 790 O O . LEU A 1 99 ? -1.383 -12.312 -15.179 1.00 79.19 99 LEU A O 1
ATOM 794 N N . GLY A 1 100 ? -1.737 -10.692 -13.674 1.00 75.31 100 GLY A N 1
ATOM 795 C CA . GLY A 1 100 ? -3.106 -11.046 -13.316 1.00 75.31 100 GLY A CA 1
ATOM 796 C C . GLY A 1 100 ? -3.255 -12.032 -12.166 1.00 75.31 100 GLY A C 1
ATOM 797 O O . GLY A 1 100 ? -4.380 -12.250 -11.727 1.00 75.31 100 GLY A O 1
ATOM 798 N N . PHE A 1 101 ? -2.158 -12.561 -11.620 1.00 80.19 101 PHE A N 1
ATOM 799 C CA . PHE A 1 101 ? -2.201 -13.510 -10.501 1.00 80.19 101 PHE A CA 1
ATOM 800 C C . PHE A 1 101 ? -2.378 -12.843 -9.126 1.00 80.19 101 PHE A C 1
ATOM 802 O O . PHE A 1 101 ? -2.601 -13.512 -8.119 1.00 80.19 101 PHE A O 1
ATOM 809 N N . GLY A 1 102 ? -2.281 -11.513 -9.047 1.00 84.19 102 GLY A N 1
ATOM 810 C CA . GLY A 1 102 ? -2.396 -10.812 -7.766 1.00 84.19 102 GLY A CA 1
ATOM 811 C C . GLY A 1 102 ? -3.782 -10.946 -7.116 1.00 84.19 102 GLY A C 1
ATOM 812 O O . GLY A 1 102 ? -3.872 -10.994 -5.889 1.00 84.19 102 GLY A O 1
ATOM 813 N N . SER A 1 103 ? -4.847 -11.086 -7.912 1.00 83.44 103 SER A N 1
ATOM 814 C CA . SER A 1 103 ? -6.208 -11.291 -7.403 1.00 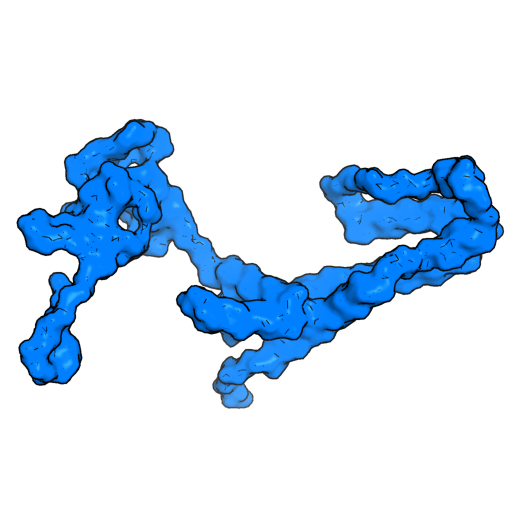83.44 103 SER A CA 1
ATOM 815 C C . SER A 1 103 ? -6.355 -12.650 -6.717 1.00 83.44 103 SER A C 1
ATOM 817 O O . SER A 1 103 ? -6.827 -12.712 -5.583 1.00 83.44 103 SER A O 1
ATOM 819 N N . ASP A 1 104 ? -5.842 -13.710 -7.342 1.00 85.56 104 ASP A N 1
ATOM 820 C CA . ASP A 1 104 ? -5.806 -15.063 -6.783 1.00 85.56 104 ASP A CA 1
ATOM 821 C C . ASP A 1 104 ? -4.975 -15.120 -5.495 1.00 85.56 104 ASP A C 1
ATOM 823 O O . ASP A 1 104 ? -5.400 -15.717 -4.506 1.00 85.56 104 ASP A O 1
ATOM 827 N N . LEU A 1 105 ? -3.823 -14.440 -5.466 1.00 86.31 105 LEU A N 1
ATOM 828 C CA . LEU A 1 105 ? -2.982 -14.344 -4.269 1.00 86.31 105 LEU A CA 1
ATOM 829 C C . LEU A 1 105 ? -3.685 -13.649 -3.106 1.00 86.31 105 LEU A C 1
ATOM 831 O O . LEU A 1 105 ? -3.587 -14.107 -1.969 1.00 86.31 105 LEU A O 1
ATOM 835 N N . ARG A 1 106 ? -4.392 -12.547 -3.370 1.00 89.19 106 ARG A N 1
ATOM 836 C CA . ARG A 1 106 ? -5.144 -11.848 -2.324 1.00 89.19 106 ARG A CA 1
ATOM 837 C C . ARG A 1 106 ? -6.304 -12.679 -1.809 1.00 89.19 106 ARG A C 1
ATOM 839 O O . ARG A 1 106 ? -6.479 -12.753 -0.598 1.00 89.19 106 ARG A O 1
ATOM 846 N N . ASN A 1 107 ? -7.035 -13.342 -2.703 1.00 87.25 107 ASN A N 1
ATOM 847 C CA . ASN A 1 107 ? -8.113 -14.249 -2.322 1.00 87.25 107 ASN A CA 1
ATOM 848 C C . ASN A 1 107 ? -7.582 -15.397 -1.453 1.00 87.25 107 ASN A C 1
ATOM 850 O O . ASN A 1 107 ? -8.157 -15.691 -0.410 1.00 87.25 107 ASN A O 1
ATOM 854 N N . PHE A 1 108 ? -6.447 -15.990 -1.833 1.00 89.56 108 PHE A N 1
ATOM 855 C CA . PHE A 1 108 ? -5.780 -17.024 -1.041 1.00 89.56 108 PHE A CA 1
ATOM 856 C C . PHE A 1 108 ? -5.343 -16.516 0.342 1.00 89.56 108 PHE A C 1
ATOM 858 O O . PHE A 1 108 ? -5.486 -17.225 1.334 1.00 89.56 108 PHE A O 1
ATOM 865 N N . ALA A 1 109 ? -4.843 -15.282 0.426 1.00 88.25 109 ALA A N 1
ATOM 866 C CA . ALA A 1 109 ? -4.438 -14.653 1.681 1.00 88.25 109 ALA A CA 1
ATOM 867 C C . ALA A 1 109 ? -5.612 -14.078 2.503 1.00 88.25 109 ALA A C 1
ATOM 869 O O . ALA A 1 109 ? -5.375 -13.488 3.555 1.00 88.25 109 ALA A O 1
ATOM 870 N N . GLY A 1 110 ? -6.860 -14.202 2.034 1.00 86.44 110 GLY A N 1
ATOM 871 C CA . GLY A 1 110 ? -8.035 -13.625 2.695 1.00 86.44 110 GLY A CA 1
ATOM 872 C C . GLY A 1 110 ? -8.061 -12.089 2.704 1.00 86.44 110 GLY A C 1
ATOM 873 O O . GLY A 1 110 ? -8.720 -11.488 3.549 1.00 86.44 110 GLY A O 1
ATOM 874 N N . ILE A 1 111 ? -7.339 -11.435 1.789 1.00 82.19 111 ILE A N 1
ATOM 875 C CA . ILE A 1 111 ? -7.248 -9.972 1.704 1.00 82.19 111 ILE A CA 1
ATOM 876 C C . ILE A 1 111 ? -8.409 -9.445 0.850 1.00 82.19 111 ILE A C 1
ATOM 878 O O . ILE A 1 111 ? -8.373 -9.515 -0.380 1.00 82.19 111 ILE A O 1
ATOM 882 N N . GLY A 1 112 ? -9.440 -8.916 1.516 1.00 83.50 112 GLY A N 1
ATOM 883 C CA . GLY A 1 112 ? -10.625 -8.309 0.896 1.00 83.50 112 GLY A CA 1
ATOM 884 C C . GLY A 1 112 ? -10.601 -6.775 0.853 1.00 83.50 112 GLY A C 1
ATOM 885 O O . GLY A 1 112 ? -9.564 -6.146 1.049 1.00 83.50 112 GLY A O 1
ATOM 886 N N . GLY A 1 113 ? -11.766 -6.164 0.602 1.00 84.88 113 GLY A N 1
ATOM 887 C CA . GLY A 1 113 ? -11.943 -4.705 0.670 1.00 84.88 113 GLY A CA 1
ATOM 888 C C . GLY A 1 113 ? -11.452 -3.930 -0.556 1.00 84.88 113 GLY A C 1
ATOM 889 O O . GLY A 1 113 ? -11.113 -2.759 -0.435 1.00 84.88 113 GLY A O 1
ATOM 890 N N . ILE A 1 114 ? -11.391 -4.571 -1.725 1.00 87.56 114 ILE A N 1
ATOM 891 C CA . ILE A 1 114 ? -10.938 -3.964 -2.985 1.00 87.56 114 ILE A CA 1
ATOM 892 C C . ILE A 1 114 ? -12.100 -3.952 -3.970 1.00 87.56 114 ILE A C 1
ATOM 894 O O . ILE A 1 114 ? -12.697 -4.997 -4.237 1.00 87.56 114 ILE A O 1
ATOM 898 N N . ASN A 1 115 ? -12.391 -2.791 -4.550 1.00 87.94 115 ASN A N 1
ATOM 899 C CA . ASN A 1 115 ? -13.396 -2.667 -5.593 1.00 87.94 115 ASN A CA 1
ATOM 900 C C . ASN A 1 115 ? -12.738 -2.796 -6.972 1.00 87.94 115 ASN A C 1
ATOM 902 O O . ASN A 1 115 ? -12.245 -1.826 -7.541 1.00 87.94 115 ASN A O 1
ATOM 906 N N . GLN A 1 116 ? -12.770 -4.005 -7.538 1.00 83.81 116 GLN A N 1
ATOM 907 C CA . GLN A 1 116 ? -12.221 -4.284 -8.874 1.00 83.81 116 GLN A CA 1
ATOM 908 C C . GLN A 1 116 ? -12.976 -3.565 -10.009 1.00 83.81 116 GLN A C 1
ATOM 910 O O . GLN A 1 116 ? -12.480 -3.479 -11.131 1.00 83.81 116 GLN A O 1
ATOM 915 N N . CYS A 1 117 ? -14.177 -3.053 -9.728 1.00 85.12 117 CYS A N 1
ATOM 916 C CA . CYS A 1 117 ? -14.987 -2.296 -10.676 1.00 85.12 117 CYS A CA 1
ATOM 917 C C . CYS A 1 117 ? -14.732 -0.789 -10.614 1.00 85.12 117 CYS A C 1
ATOM 919 O O . CYS A 1 117 ? -15.318 -0.058 -11.407 1.00 85.12 117 CYS A O 1
ATOM 921 N N . SER A 1 118 ? -13.898 -0.303 -9.688 1.00 87.25 118 SER A N 1
ATOM 922 C CA . SER A 1 118 ? -13.622 1.126 -9.602 1.00 87.25 118 SER A CA 1
ATOM 923 C C . SER A 1 118 ? -12.681 1.585 -10.715 1.00 87.25 118 SER A C 1
ATOM 925 O O . SER A 1 118 ? -11.750 0.877 -11.112 1.00 87.25 118 SER A O 1
ATOM 927 N N . ASP A 1 119 ? -12.882 2.821 -11.175 1.00 89.12 119 ASP A N 1
ATOM 928 C CA . ASP A 1 119 ? -11.980 3.472 -12.128 1.00 89.12 119 ASP A CA 1
ATOM 929 C C . ASP A 1 119 ? -10.537 3.457 -11.619 1.00 89.12 119 ASP A C 1
ATOM 931 O O . ASP A 1 119 ? -9.598 3.240 -12.379 1.00 89.12 119 ASP A O 1
ATOM 935 N N . ALA A 1 120 ? -10.348 3.643 -10.311 1.00 89.81 120 ALA A N 1
ATOM 936 C CA . ALA A 1 120 ? -9.031 3.650 -9.699 1.00 89.81 120 ALA A CA 1
ATOM 937 C C . ALA A 1 120 ? -8.319 2.298 -9.855 1.00 89.81 120 ALA A C 1
ATOM 939 O O . ALA A 1 120 ? -7.147 2.282 -10.234 1.00 89.81 120 ALA A O 1
ATOM 940 N N . TYR A 1 121 ? -9.023 1.178 -9.653 1.00 88.00 121 TYR A N 1
ATOM 941 C CA . TYR A 1 121 ? -8.482 -0.160 -9.901 1.00 88.00 121 TYR A CA 1
ATOM 942 C C . TYR A 1 121 ? -8.087 -0.345 -11.372 1.00 88.00 121 TYR A C 1
ATOM 944 O O . TYR A 1 121 ? -6.970 -0.783 -11.667 1.00 88.00 121 TYR A O 1
ATOM 952 N N . GLN A 1 122 ? -8.951 0.067 -12.305 1.00 84.88 122 GLN A N 1
ATOM 953 C CA . GLN A 1 122 ? -8.662 -0.021 -13.739 1.00 84.88 122 GLN A CA 1
ATOM 954 C C . GLN A 1 122 ? -7.459 0.844 -14.142 1.00 84.88 122 GLN A C 1
ATOM 956 O O . GLN A 1 122 ? -6.563 0.365 -14.839 1.00 84.88 122 GLN A O 1
ATOM 961 N N . TYR A 1 123 ? -7.381 2.091 -13.666 1.00 84.81 123 TYR A N 1
ATOM 962 C CA . TYR A 1 123 ? -6.230 2.971 -13.893 1.00 84.81 123 TYR A CA 1
ATOM 963 C C . TYR A 1 123 ? -4.944 2.404 -13.284 1.00 84.81 123 TYR A C 1
ATOM 965 O O . TYR A 1 123 ? -3.879 2.515 -13.896 1.00 84.81 123 TYR A O 1
ATOM 973 N N . GLY A 1 124 ? -5.039 1.744 -12.127 1.00 85.69 124 GLY A N 1
ATOM 974 C CA . GLY A 1 124 ? -3.957 0.956 -11.543 1.00 85.69 124 GLY A CA 1
ATOM 975 C C . GLY A 1 124 ? -3.446 -0.092 -12.525 1.00 85.69 124 GLY A C 1
ATOM 976 O O . GLY A 1 124 ? -2.261 -0.094 -12.869 1.00 85.69 124 GLY A O 1
ATOM 977 N N . GLY A 1 125 ? -4.352 -0.904 -13.069 1.00 83.25 125 GLY A N 1
ATOM 978 C CA . GLY A 1 125 ? -4.041 -1.900 -14.095 1.00 83.25 125 GLY A CA 1
ATOM 979 C C . GLY A 1 125 ? -3.372 -1.295 -15.334 1.00 83.25 125 GLY A C 1
ATOM 980 O O . GLY A 1 125 ? -2.281 -1.722 -15.722 1.00 83.25 125 GLY A O 1
ATOM 981 N N . TYR A 1 126 ? -3.953 -0.240 -15.913 1.00 77.81 126 TYR A N 1
ATOM 982 C CA . TYR A 1 126 ? -3.412 0.437 -17.100 1.00 77.81 126 TYR A CA 1
ATOM 983 C C . TYR A 1 126 ? -2.052 1.103 -16.868 1.00 77.81 126 TYR A C 1
ATOM 985 O O . TYR A 1 126 ? -1.225 1.164 -17.781 1.00 77.81 126 TYR A O 1
ATOM 993 N N . SER A 1 127 ? -1.773 1.587 -15.658 1.00 79.25 127 SER A N 1
ATOM 994 C CA . SER A 1 127 ? -0.484 2.217 -15.360 1.00 79.25 127 SER A CA 1
ATOM 995 C C . SER A 1 127 ? 0.690 1.235 -15.505 1.00 79.25 127 SER A C 1
ATOM 997 O O . SER A 1 127 ? 1.778 1.615 -15.949 1.00 79.25 127 SER A O 1
ATOM 999 N N . SER A 1 128 ? 0.454 -0.057 -15.257 1.00 72.19 128 SER A N 1
ATOM 1000 C CA . SER A 1 128 ? 1.437 -1.110 -15.530 1.00 72.19 128 SER A CA 1
ATOM 1001 C C . SER A 1 128 ? 1.681 -1.316 -17.034 1.00 72.19 128 SER A C 1
ATOM 1003 O O . SER A 1 128 ? 2.821 -1.563 -17.434 1.00 72.19 128 SER A O 1
ATOM 1005 N N . PHE A 1 129 ? 0.654 -1.135 -17.882 1.00 69.06 129 PHE A N 1
ATOM 1006 C CA . PHE A 1 129 ? 0.799 -1.158 -19.339 1.00 69.06 129 PHE A CA 1
ATOM 1007 C C . PHE A 1 129 ? 1.669 -0.004 -19.813 1.00 69.06 129 PHE A C 1
ATOM 1009 O O . PHE A 1 129 ? 2.574 -0.216 -20.621 1.00 69.06 129 PHE A O 1
ATOM 1016 N N . ALA A 1 130 ? 1.464 1.198 -19.273 1.00 68.38 130 ALA A N 1
ATOM 1017 C CA . ALA A 1 130 ? 2.322 2.340 -19.567 1.00 68.38 130 ALA A CA 1
ATOM 1018 C C . ALA A 1 130 ? 3.785 2.051 -19.182 1.00 68.38 130 ALA A C 1
ATOM 1020 O O . ALA A 1 130 ? 4.693 2.277 -19.980 1.00 68.38 130 ALA A O 1
ATOM 1021 N N . ALA A 1 131 ? 4.027 1.459 -18.008 1.00 70.56 131 ALA A N 1
ATOM 1022 C CA . ALA A 1 131 ? 5.373 1.084 -17.575 1.00 70.56 131 ALA A CA 1
ATOM 1023 C C . ALA A 1 131 ? 6.006 -0.028 -18.445 1.00 70.56 131 ALA A C 1
ATOM 1025 O O . ALA A 1 131 ? 7.176 0.070 -18.835 1.00 70.56 131 ALA A O 1
ATOM 1026 N N . GLY A 1 132 ? 5.247 -1.077 -18.775 1.00 69.19 132 GLY A N 1
ATOM 1027 C CA . GLY A 1 132 ? 5.697 -2.202 -19.602 1.00 69.19 132 GLY A CA 1
ATOM 1028 C C . GLY A 1 132 ? 5.974 -1.799 -21.052 1.00 69.19 132 GLY A C 1
ATOM 1029 O O . GLY A 1 132 ? 7.052 -2.078 -21.586 1.00 69.19 132 GLY A O 1
ATOM 1030 N N . SER A 1 133 ? 5.046 -1.067 -21.674 1.00 67.94 133 SER A N 1
ATOM 1031 C CA . SER A 1 133 ? 5.185 -0.545 -23.040 1.00 67.94 133 SER A CA 1
ATOM 1032 C C . SER A 1 133 ? 6.317 0.478 -23.152 1.00 67.94 133 SER A C 1
ATOM 1034 O O . SER A 1 133 ? 7.121 0.381 -24.080 1.00 67.94 133 SER A O 1
ATOM 1036 N N . ALA A 1 134 ? 6.480 1.379 -22.176 1.00 73.44 134 ALA A N 1
ATOM 1037 C CA . ALA A 1 134 ? 7.610 2.307 -22.136 1.00 73.44 134 ALA A CA 1
ATOM 1038 C C . ALA A 1 134 ? 8.955 1.568 -22.065 1.00 73.44 134 ALA A C 1
ATOM 1040 O O . ALA A 1 134 ? 9.919 1.969 -22.719 1.00 73.44 134 ALA A O 1
ATOM 1041 N N . ARG A 1 135 ? 9.033 0.451 -21.328 1.00 72.69 135 ARG A N 1
ATOM 1042 C CA . ARG A 1 135 ? 10.245 -0.379 -21.265 1.00 72.69 135 ARG A CA 1
ATOM 1043 C C . ARG A 1 135 ? 10.554 -1.055 -22.601 1.00 72.69 135 ARG A C 1
ATOM 1045 O O . ARG A 1 135 ? 11.720 -1.091 -23.000 1.00 72.69 135 ARG A O 1
ATOM 1052 N N . LEU A 1 136 ? 9.539 -1.580 -23.286 1.00 73.38 136 LEU A N 1
ATOM 1053 C CA . LEU A 1 136 ? 9.697 -2.164 -24.620 1.00 73.38 136 LEU A CA 1
ATOM 1054 C C . LEU A 1 136 ? 10.109 -1.111 -25.650 1.00 73.38 136 LEU A C 1
ATOM 1056 O O . LEU A 1 136 ? 11.061 -1.334 -26.398 1.00 73.38 136 LEU A O 1
ATOM 1060 N N . ALA A 1 137 ? 9.454 0.050 -25.640 1.00 76.31 137 ALA A N 1
ATOM 1061 C CA . ALA A 1 137 ? 9.796 1.183 -26.490 1.00 76.31 137 ALA A CA 1
ATOM 1062 C C . ALA A 1 137 ? 11.243 1.635 -26.247 1.00 76.31 137 ALA A C 1
ATOM 1064 O O . ALA A 1 137 ? 12.019 1.749 -27.194 1.00 76.31 137 ALA A O 1
ATOM 1065 N N . TYR A 1 138 ? 11.652 1.787 -24.982 1.00 80.19 138 TYR A N 1
ATOM 1066 C CA . TYR A 1 138 ? 13.036 2.085 -24.616 1.00 80.19 138 TYR A CA 1
ATOM 1067 C C . TYR A 1 138 ? 14.012 1.031 -25.156 1.00 80.19 138 TYR A C 1
ATOM 1069 O O . TYR A 1 138 ? 15.029 1.385 -25.748 1.00 80.19 138 TYR A O 1
ATOM 1077 N N . ALA A 1 139 ? 13.722 -0.263 -24.980 1.00 78.62 139 ALA A N 1
ATOM 1078 C CA . ALA A 1 139 ? 14.594 -1.337 -25.454 1.00 78.62 139 ALA A CA 1
ATOM 1079 C C . ALA A 1 139 ? 14.726 -1.342 -26.988 1.00 78.62 139 ALA A C 1
ATOM 1081 O O . ALA A 1 139 ? 15.838 -1.495 -27.505 1.00 78.62 139 ALA A O 1
ATOM 1082 N N . GLY A 1 140 ? 13.618 -1.125 -27.704 1.00 79.12 140 GLY A N 1
ATOM 1083 C CA . GLY A 1 140 ? 13.577 -1.011 -29.161 1.00 79.12 140 GLY A CA 1
ATOM 1084 C C . GLY A 1 140 ? 14.376 0.187 -29.672 1.00 79.12 140 GLY A C 1
ATOM 1085 O O . GLY A 1 140 ? 15.288 0.012 -30.482 1.00 79.12 140 GLY A O 1
ATOM 1086 N N . LEU A 1 141 ? 14.112 1.382 -29.134 1.00 84.12 141 LEU A N 1
ATOM 1087 C CA . LEU A 1 141 ? 14.826 2.615 -29.483 1.00 84.12 141 LEU A CA 1
ATOM 1088 C C . LEU A 1 141 ? 16.320 2.521 -29.156 1.00 84.12 141 LEU A C 1
ATOM 1090 O O . LEU A 1 141 ? 17.157 2.868 -29.988 1.00 84.12 141 LEU A O 1
ATOM 1094 N N . ALA A 1 142 ? 16.675 1.993 -27.981 1.00 84.88 142 ALA A N 1
ATOM 1095 C CA . ALA A 1 142 ? 18.065 1.803 -27.578 1.00 84.88 142 ALA A CA 1
ATOM 1096 C C . ALA A 1 142 ? 18.814 0.875 -28.542 1.00 84.88 142 ALA A C 1
ATOM 1098 O O . ALA A 1 142 ? 19.964 1.158 -28.887 1.00 84.88 142 ALA A O 1
ATOM 1099 N N . LYS A 1 143 ? 18.185 -0.227 -28.976 1.00 84.12 143 LYS A N 1
ATOM 1100 C CA . LYS A 1 143 ? 18.786 -1.181 -29.917 1.00 84.12 143 LYS A CA 1
ATOM 1101 C C . LYS A 1 143 ? 18.902 -0.585 -31.320 1.00 84.12 143 LYS A C 1
ATOM 1103 O O . LYS A 1 143 ? 19.991 -0.618 -31.886 1.00 84.12 143 LYS A O 1
ATOM 1108 N N . ALA A 1 144 ? 17.826 0.001 -31.844 1.00 83.12 144 ALA A N 1
ATOM 1109 C CA . ALA A 1 144 ? 17.804 0.611 -33.171 1.00 83.12 144 ALA A CA 1
ATOM 1110 C C . ALA A 1 144 ? 18.824 1.754 -33.285 1.00 83.12 144 ALA A C 1
ATOM 1112 O O . ALA A 1 144 ? 19.704 1.708 -34.142 1.00 83.12 144 ALA A O 1
ATOM 1113 N N . GLY A 1 145 ? 18.792 2.724 -32.366 1.00 84.75 145 GLY A N 1
ATOM 1114 C CA . GLY A 1 145 ? 19.714 3.861 -32.404 1.00 84.75 145 GLY A CA 1
ATOM 1115 C C . GLY A 1 145 ? 21.178 3.470 -32.194 1.00 84.75 145 GLY A C 1
ATOM 1116 O O . GLY A 1 145 ? 22.063 4.078 -32.785 1.00 84.75 145 GLY A O 1
ATOM 1117 N N . SER A 1 146 ? 21.463 2.407 -31.433 1.00 85.25 146 SER A N 1
ATOM 1118 C CA . SER A 1 146 ? 22.845 1.926 -31.268 1.00 85.25 146 SER A CA 1
ATOM 1119 C C . SER A 1 146 ? 23.384 1.189 -32.496 1.00 85.25 146 SER A C 1
ATOM 1121 O O . SER A 1 146 ? 24.579 1.269 -32.773 1.00 85.25 146 SER A O 1
ATOM 1123 N N . ILE A 1 147 ? 22.528 0.472 -33.231 1.00 81.19 147 ILE A N 1
ATOM 1124 C CA . ILE A 1 147 ? 22.917 -0.188 -34.486 1.00 81.19 147 ILE A CA 1
ATOM 1125 C C . ILE A 1 147 ? 23.117 0.856 -35.589 1.00 81.19 147 ILE A C 1
ATOM 1127 O O . ILE A 1 147 ? 24.089 0.759 -36.332 1.00 81.19 147 ILE A O 1
ATOM 1131 N N . LEU A 1 148 ? 22.253 1.872 -35.663 1.00 85.00 148 LEU A N 1
ATOM 1132 C CA . LEU A 1 148 ? 22.315 2.926 -36.683 1.00 85.00 148 LEU A CA 1
ATOM 1133 C C . LEU A 1 148 ? 23.398 3.988 -36.418 1.00 85.00 148 LEU A C 1
ATOM 1135 O O . LEU A 1 148 ? 23.775 4.715 -37.331 1.00 85.00 148 LEU A O 1
ATOM 1139 N N . ALA A 1 149 ? 23.915 4.080 -35.192 1.00 86.69 149 ALA A N 1
ATOM 1140 C CA . ALA A 1 149 ? 24.963 5.031 -34.838 1.00 86.69 149 ALA A CA 1
ATOM 1141 C C . ALA A 1 149 ? 26.264 4.796 -35.638 1.00 86.69 149 ALA A C 1
ATOM 1143 O O . ALA A 1 149 ? 26.679 3.648 -35.794 1.00 86.69 149 ALA A O 1
ATOM 1144 N N . PRO A 1 150 ? 26.966 5.854 -36.083 1.00 86.38 150 PRO A N 1
ATOM 1145 C CA . PRO A 1 150 ? 28.176 5.727 -36.901 1.00 86.38 150 PRO A CA 1
ATOM 1146 C C . PRO A 1 150 ? 29.384 5.144 -36.145 1.00 86.38 150 PRO A C 1
ATOM 1148 O O . PRO A 1 150 ? 30.346 4.716 -36.773 1.00 86.38 150 PRO A O 1
ATOM 1151 N N . SER A 1 151 ? 29.355 5.117 -34.808 1.00 87.75 151 SER A N 1
ATOM 1152 C CA . SER A 1 151 ? 30.444 4.607 -33.962 1.00 87.75 151 SER A CA 1
ATOM 1153 C C . SER A 1 151 ? 29.940 4.103 -32.605 1.00 87.75 151 SER A C 1
ATOM 1155 O O . SER A 1 151 ? 28.872 4.497 -32.132 1.00 87.75 151 SER A O 1
ATOM 1157 N N . ALA A 1 152 ? 30.725 3.286 -31.901 1.00 83.69 152 ALA A N 1
ATOM 1158 C CA . ALA A 1 152 ? 30.396 2.853 -30.540 1.00 83.69 152 ALA A CA 1
ATOM 1159 C C . ALA A 1 152 ? 30.326 4.007 -29.529 1.00 83.69 152 ALA A C 1
ATOM 1161 O O . ALA A 1 152 ? 29.566 3.931 -28.555 1.00 83.69 152 ALA A O 1
ATOM 1162 N N . ALA A 1 153 ? 31.098 5.075 -29.746 1.00 84.94 153 ALA A N 1
ATOM 1163 C CA . ALA A 1 153 ? 31.053 6.275 -28.917 1.00 84.94 153 ALA A CA 1
ATOM 1164 C C . ALA A 1 153 ? 29.693 6.982 -29.051 1.00 84.94 153 ALA A C 1
ATOM 1166 O O . ALA A 1 153 ? 29.031 7.225 -28.040 1.00 84.94 153 ALA A O 1
ATOM 1167 N N . SER A 1 154 ? 29.229 7.203 -30.287 1.00 86.31 154 SER A N 1
ATOM 1168 C CA . SER A 1 154 ? 27.916 7.808 -30.569 1.00 86.31 154 SER A CA 1
ATOM 1169 C C . SER A 1 154 ? 26.743 6.911 -30.145 1.00 86.31 154 SER A C 1
ATOM 1171 O O . SER A 1 154 ? 25.759 7.396 -29.593 1.00 86.31 154 SER A O 1
ATOM 1173 N N . ALA A 1 155 ? 26.872 5.586 -30.273 1.00 85.31 155 ALA A N 1
ATOM 1174 C CA . ALA A 1 155 ? 25.899 4.635 -29.728 1.00 85.31 155 ALA A CA 1
ATOM 1175 C C . ALA A 1 155 ? 25.806 4.704 -28.192 1.00 8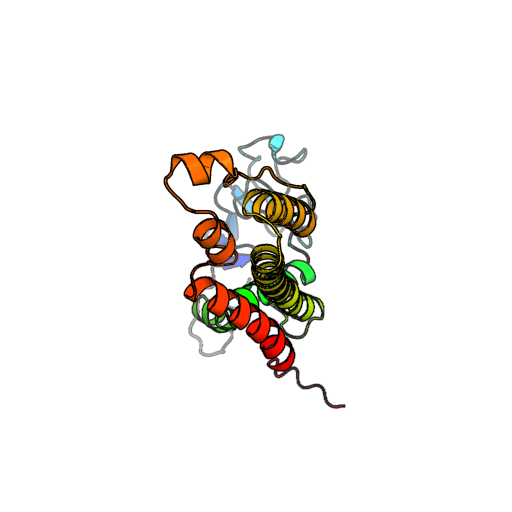5.31 155 ALA A C 1
ATOM 1177 O O . ALA A 1 155 ? 24.746 4.515 -27.592 1.00 85.31 155 ALA A O 1
ATOM 1178 N N . SER A 1 156 ? 26.931 4.932 -27.512 1.00 84.56 156 SER A N 1
ATOM 1179 C CA . SER A 1 156 ? 26.981 5.025 -26.050 1.00 84.56 156 SER A CA 1
ATOM 1180 C C . SER A 1 156 ? 26.406 6.344 -25.543 1.00 84.56 156 SER A C 1
ATOM 1182 O O . SER A 1 156 ? 25.625 6.314 -24.592 1.00 84.56 156 SER A O 1
ATOM 1184 N N . SER A 1 157 ? 26.712 7.472 -26.191 1.00 85.00 157 SER A N 1
ATOM 1185 C CA . SER A 1 157 ? 26.121 8.771 -25.845 1.00 85.00 157 SER A CA 1
ATOM 1186 C C . SER A 1 157 ? 24.615 8.812 -26.126 1.00 85.00 157 SER A C 1
ATOM 1188 O O . SER A 1 157 ? 23.862 9.243 -25.255 1.00 85.00 157 SER A O 1
ATOM 1190 N N . PHE A 1 158 ? 24.155 8.260 -27.256 1.00 87.88 158 PHE A N 1
ATOM 1191 C CA . PHE A 1 158 ? 22.727 8.125 -27.575 1.00 87.88 158 PHE A CA 1
ATOM 1192 C C . PHE A 1 158 ? 21.955 7.396 -26.465 1.00 87.88 158 PHE A C 1
ATOM 1194 O O . PHE A 1 158 ? 20.936 7.883 -25.978 1.00 87.88 158 PHE A O 1
ATOM 1201 N N . ARG A 1 159 ? 22.471 6.253 -25.994 1.00 84.12 159 ARG A N 1
ATOM 1202 C CA . ARG A 1 159 ? 21.852 5.484 -24.901 1.00 84.12 159 ARG A CA 1
ATOM 1203 C C . ARG A 1 159 ? 21.821 6.253 -23.585 1.00 84.12 159 ARG A C 1
ATOM 1205 O O . ARG A 1 159 ? 20.854 6.128 -22.841 1.00 84.12 159 ARG A O 1
ATOM 1212 N N . GLN A 1 160 ? 22.875 7.004 -23.275 1.00 82.81 160 GLN A N 1
ATOM 1213 C CA . GLN A 1 160 ? 22.906 7.826 -22.065 1.00 82.81 160 GLN A CA 1
ATOM 1214 C C . GLN A 1 160 ? 21.860 8.943 -22.137 1.00 82.81 160 GLN A C 1
ATOM 1216 O O . GLN A 1 160 ? 21.127 9.129 -21.170 1.00 82.81 160 GLN A O 1
ATOM 1221 N N . GLY A 1 161 ? 21.706 9.593 -23.295 1.00 83.50 161 GLY A N 1
ATOM 1222 C CA . GLY A 1 161 ? 20.622 10.549 -23.537 1.00 83.50 161 GLY A CA 1
ATOM 1223 C C . GLY A 1 161 ? 19.244 9.909 -23.360 1.00 83.50 161 GLY A C 1
ATOM 1224 O O . GLY A 1 161 ? 18.440 10.384 -22.564 1.00 83.50 161 GLY A O 1
ATOM 1225 N N . LEU A 1 162 ? 19.014 8.757 -23.996 1.00 85.19 162 LEU A N 1
ATOM 1226 C CA . LEU A 1 162 ? 17.748 8.027 -23.900 1.00 85.19 162 LEU A CA 1
ATOM 1227 C C . LEU A 1 162 ? 17.411 7.619 -22.455 1.00 85.19 162 LEU A C 1
ATOM 1229 O O . LEU A 1 162 ? 16.261 7.721 -22.036 1.00 85.19 162 LEU A O 1
ATOM 1233 N N . LYS A 1 163 ? 18.404 7.183 -21.667 1.00 80.19 163 LYS A N 1
ATOM 1234 C CA . LYS A 1 163 ? 18.228 6.876 -20.237 1.00 80.19 163 LYS A CA 1
ATOM 1235 C C . LYS A 1 163 ? 17.796 8.096 -19.436 1.00 80.19 163 LYS A C 1
ATOM 1237 O O . LYS A 1 163 ? 16.952 7.952 -18.560 1.00 80.19 163 LYS A O 1
ATOM 1242 N N . VAL A 1 164 ? 18.395 9.258 -19.690 1.00 79.94 164 VAL A N 1
ATOM 1243 C CA . VAL A 1 164 ? 18.044 10.503 -18.993 1.00 79.94 164 VAL A CA 1
ATOM 1244 C C . VAL A 1 164 ? 16.603 10.890 -19.319 1.00 79.94 164 VAL A C 1
ATOM 1246 O O . VAL A 1 164 ? 15.838 11.156 -18.395 1.00 79.94 164 VAL A O 1
ATOM 1249 N N . THR A 1 165 ? 16.210 10.809 -20.594 1.00 80.94 165 THR A N 1
ATOM 1250 C CA . THR A 1 165 ? 14.839 11.081 -21.046 1.00 80.94 165 THR A CA 1
ATOM 1251 C C . THR A 1 165 ? 13.824 10.125 -20.414 1.00 80.94 165 THR A C 1
ATOM 1253 O O . THR A 1 165 ? 12.872 10.575 -19.789 1.00 80.94 165 THR A O 1
ATOM 1256 N N . PHE A 1 166 ? 14.038 8.807 -20.500 1.00 75.75 166 PHE A N 1
ATOM 1257 C CA . PHE A 1 166 ? 13.088 7.810 -19.979 1.00 75.75 166 PHE A CA 1
ATOM 1258 C C . PHE A 1 166 ? 13.067 7.701 -18.444 1.00 75.75 166 PHE A C 1
ATOM 1260 O O . PHE A 1 166 ? 12.100 7.187 -17.891 1.00 75.75 166 PHE A O 1
ATOM 1267 N N . ARG A 1 167 ? 14.110 8.159 -17.735 1.00 74.62 167 ARG A N 1
ATOM 1268 C CA . ARG A 1 167 ? 14.132 8.221 -16.257 1.00 74.62 167 ARG A CA 1
ATOM 1269 C C . ARG A 1 167 ? 13.662 9.566 -15.698 1.00 74.62 167 ARG A C 1
ATOM 1271 O O . ARG A 1 167 ? 13.650 9.722 -14.479 1.00 74.62 167 ARG A O 1
ATOM 1278 N N . GLY A 1 168 ? 13.366 10.547 -16.554 1.00 71.44 168 GLY A N 1
ATOM 1279 C CA . GLY A 1 168 ? 12.976 11.896 -16.135 1.00 71.44 168 GLY A CA 1
ATOM 1280 C C . GLY A 1 168 ? 14.014 12.616 -15.263 1.00 71.44 168 GLY A C 1
ATOM 1281 O O . GLY A 1 168 ? 13.663 13.533 -14.535 1.00 71.44 168 GLY A O 1
ATOM 1282 N N . GLY A 1 169 ? 15.279 12.176 -15.266 1.00 66.44 169 GLY A N 1
ATOM 1283 C CA . GLY A 1 169 ? 16.352 12.773 -14.459 1.00 66.44 169 GLY A CA 1
ATOM 1284 C C . GLY A 1 169 ? 16.242 12.616 -12.931 1.00 66.44 169 GLY A C 1
ATOM 1285 O O . GLY A 1 169 ? 17.115 13.110 -12.227 1.00 66.44 169 GLY A O 1
ATOM 1286 N N . LEU A 1 170 ? 15.235 11.907 -12.408 1.00 65.19 170 LEU A N 1
ATOM 1287 C CA . LEU A 1 170 ? 14.912 11.874 -10.969 1.00 65.19 170 LEU A CA 1
ATOM 1288 C C . LEU A 1 170 ? 15.921 11.113 -10.091 1.00 65.19 170 LEU A C 1
ATOM 1290 O O . LEU A 1 170 ? 15.964 11.322 -8.883 1.00 65.19 170 LEU A O 1
ATOM 1294 N N . PHE A 1 171 ? 16.742 10.231 -10.672 1.00 64.44 171 PHE A N 1
ATOM 1295 C CA . PHE A 1 171 ? 17.677 9.394 -9.913 1.00 64.44 171 PHE A CA 1
ATOM 1296 C C . PHE A 1 171 ? 19.017 9.211 -10.638 1.00 64.44 171 PHE A C 1
ATOM 1298 O O . PHE A 1 171 ? 19.022 9.000 -11.858 1.00 64.44 171 PHE A O 1
ATOM 1305 N N . PRO A 1 172 ? 20.151 9.174 -9.911 1.00 70.38 172 PRO A N 1
ATOM 1306 C CA . PRO A 1 172 ? 21.457 8.906 -10.500 1.00 70.38 172 PRO A CA 1
ATOM 1307 C C . PRO A 1 172 ? 21.518 7.522 -11.167 1.00 70.38 172 PRO A C 1
ATOM 1309 O O . PRO A 1 172 ? 20.918 6.536 -10.724 1.00 70.38 172 PRO A O 1
ATOM 1312 N N . ASP A 1 173 ? 22.246 7.431 -12.283 1.00 70.19 173 ASP A N 1
ATOM 1313 C CA . ASP A 1 173 ? 22.497 6.149 -12.942 1.00 70.19 173 ASP A CA 1
ATOM 1314 C C . ASP A 1 173 ? 23.658 5.412 -12.265 1.00 70.19 173 ASP A C 1
ATOM 1316 O O . ASP A 1 173 ? 24.826 5.665 -12.544 1.00 70.19 173 ASP A O 1
ATOM 1320 N N . PHE A 1 174 ? 23.316 4.473 -11.383 1.00 69.38 174 PHE A N 1
ATOM 1321 C CA . PHE A 1 174 ? 24.272 3.592 -10.706 1.00 69.38 174 PHE A CA 1
ATOM 1322 C C . PHE A 1 174 ? 24.897 2.535 -11.635 1.00 69.38 174 PHE A C 1
ATOM 1324 O O . PHE A 1 174 ? 25.862 1.878 -11.263 1.00 69.38 174 PHE A O 1
ATOM 1331 N N . ARG A 1 175 ? 24.375 2.359 -12.861 1.00 69.00 175 ARG A N 1
ATOM 1332 C CA . ARG A 1 175 ? 24.920 1.447 -13.885 1.00 69.00 175 ARG A CA 1
ATOM 1333 C C . ARG A 1 175 ? 25.384 2.211 -15.128 1.00 69.00 175 ARG A C 1
ATOM 1335 O O . ARG A 1 175 ? 25.126 1.797 -16.268 1.00 69.00 175 ARG A O 1
ATOM 1342 N N . LYS A 1 176 ? 26.095 3.325 -14.930 1.00 69.69 176 LYS A N 1
ATOM 1343 C CA . LYS A 1 176 ? 26.786 4.025 -16.020 1.00 69.69 176 LYS A CA 1
ATOM 1344 C C . LYS A 1 176 ? 27.913 3.143 -16.558 1.00 69.69 176 LYS A C 1
ATOM 1346 O O . LYS A 1 176 ? 28.911 2.915 -15.890 1.00 69.69 176 LYS A O 1
ATOM 1351 N N . ARG A 1 177 ? 27.763 2.669 -17.794 1.00 73.12 177 ARG A N 1
ATOM 1352 C CA . ARG A 1 177 ? 28.884 2.173 -18.601 1.00 73.12 177 ARG A CA 1
ATOM 1353 C C . ARG A 1 177 ? 29.272 3.263 -19.586 1.00 73.12 177 ARG A C 1
ATOM 1355 O O . ARG A 1 177 ? 28.453 3.642 -20.425 1.00 73.12 177 ARG A O 1
ATOM 1362 N N . THR A 1 178 ? 30.485 3.780 -19.446 1.00 79.75 178 THR A N 1
ATOM 1363 C CA . THR A 1 178 ? 31.094 4.698 -20.410 1.00 79.75 178 THR A CA 1
ATOM 1364 C C . THR A 1 178 ? 31.675 3.909 -21.581 1.00 79.75 178 THR A C 1
ATOM 1366 O O . THR A 1 178 ? 31.955 2.715 -21.465 1.00 79.75 178 THR A O 1
ATOM 1369 N N . TYR A 1 179 ? 31.840 4.573 -22.726 1.00 80.19 179 TYR A N 1
ATOM 1370 C CA . TYR A 1 179 ? 32.504 3.980 -23.888 1.00 80.19 179 TYR A CA 1
ATOM 1371 C C . TYR A 1 179 ? 33.937 3.535 -23.548 1.00 80.19 179 TYR A C 1
ATOM 1373 O O . TYR A 1 179 ? 34.317 2.407 -23.847 1.00 80.19 179 TYR A O 1
ATOM 1381 N N . GLU A 1 180 ? 34.689 4.377 -22.839 1.00 84.50 180 GLU A N 1
ATOM 1382 C CA . GLU A 1 180 ? 36.053 4.077 -22.391 1.00 84.50 180 GLU A CA 1
ATOM 1383 C C . GLU A 1 180 ? 36.102 2.851 -21.475 1.00 84.50 180 GLU A C 1
ATOM 1385 O O . GLU A 1 180 ? 36.922 1.965 -21.691 1.00 84.50 180 GLU A O 1
ATOM 1390 N N . GLY A 1 181 ? 35.159 2.734 -20.531 1.00 83.12 181 GLY A N 1
ATOM 1391 C CA . GLY A 1 181 ? 35.046 1.565 -19.656 1.00 83.12 181 GLY A CA 1
ATOM 1392 C C . GLY A 1 181 ? 34.651 0.273 -20.385 1.00 83.12 181 GLY A C 1
ATOM 1393 O O . GLY A 1 181 ? 34.948 -0.822 -19.919 1.00 83.12 181 GLY A O 1
ATOM 1394 N N . LEU A 1 182 ? 33.978 0.367 -21.537 1.00 81.06 182 LEU A N 1
ATOM 1395 C CA . LEU A 1 182 ? 33.671 -0.791 -22.385 1.00 81.06 182 LEU A CA 1
ATOM 1396 C C . LEU A 1 182 ? 34.871 -1.206 -23.243 1.00 81.06 182 LEU A C 1
ATOM 1398 O O . LEU A 1 182 ? 35.070 -2.398 -23.470 1.00 81.06 182 LEU A O 1
ATOM 1402 N N . ARG A 1 183 ? 35.663 -0.232 -23.699 1.00 83.19 183 ARG A N 1
ATOM 1403 C CA . ARG A 1 183 ? 36.874 -0.458 -24.492 1.00 83.19 183 ARG A CA 1
ATOM 1404 C C . ARG A 1 183 ? 38.019 -1.000 -23.634 1.00 83.19 183 ARG A C 1
ATOM 1406 O O . ARG A 1 183 ? 38.710 -1.909 -24.078 1.00 83.19 183 ARG A O 1
ATOM 1413 N N . SER A 1 184 ? 38.172 -0.522 -22.396 1.00 84.19 184 SER A N 1
ATOM 1414 C CA . SER A 1 184 ? 39.131 -1.081 -21.428 1.00 84.19 184 SER A CA 1
ATOM 1415 C C . SER A 1 184 ? 38.784 -2.514 -21.010 1.00 84.19 184 SER A C 1
ATOM 1417 O O . SER A 1 184 ? 39.674 -3.295 -20.696 1.00 84.19 184 SER A O 1
ATOM 1419 N N . ALA A 1 185 ? 37.505 -2.893 -21.093 1.00 82.31 185 ALA A N 1
ATOM 1420 C CA . ALA A 1 185 ? 37.032 -4.265 -20.914 1.00 82.31 185 ALA A CA 1
ATOM 1421 C C . ALA A 1 185 ? 37.190 -5.152 -22.173 1.00 82.31 185 ALA A C 1
ATOM 1423 O O . ALA A 1 185 ? 36.610 -6.236 -22.227 1.00 82.31 185 ALA A O 1
ATOM 1424 N N . GLY A 1 186 ? 37.924 -4.693 -23.194 1.00 85.31 186 GLY A N 1
ATOM 1425 C CA . GLY A 1 186 ? 38.291 -5.485 -24.372 1.00 85.31 186 GLY A CA 1
ATOM 1426 C C . GLY A 1 186 ? 37.227 -5.595 -25.467 1.00 85.31 186 GLY A C 1
ATOM 1427 O O . GLY A 1 186 ? 37.386 -6.408 -26.373 1.00 85.31 186 GLY A O 1
ATOM 1428 N N . LYS A 1 187 ? 36.143 -4.808 -25.421 1.00 83.62 187 LYS A N 1
ATOM 1429 C CA . LYS A 1 187 ? 35.070 -4.891 -26.431 1.00 83.62 187 LYS A CA 1
ATOM 1430 C C . LYS A 1 187 ? 35.391 -4.109 -27.699 1.00 83.62 187 LYS A C 1
ATOM 1432 O O . LYS A 1 187 ? 35.836 -2.961 -27.626 1.00 83.62 187 LYS A O 1
ATOM 1437 N N . ASN A 1 188 ? 35.072 -4.692 -28.853 1.00 86.94 188 ASN A N 1
ATOM 1438 C CA . ASN A 1 188 ? 35.197 -4.018 -30.149 1.00 86.94 188 ASN A CA 1
ATOM 1439 C C . ASN A 1 188 ? 33.971 -3.129 -30.475 1.00 86.94 188 ASN A C 1
ATOM 1441 O O . ASN A 1 188 ? 32.928 -3.195 -29.820 1.00 86.94 188 ASN A O 1
ATOM 1445 N N . ASP A 1 189 ? 34.093 -2.259 -31.485 1.00 82.38 189 ASP A N 1
ATOM 1446 C CA . ASP A 1 189 ? 33.066 -1.258 -31.835 1.00 82.38 189 ASP A CA 1
ATOM 1447 C C . ASP A 1 189 ? 31.709 -1.902 -32.186 1.00 82.38 189 ASP A C 1
ATOM 1449 O O . ASP A 1 189 ? 30.649 -1.476 -31.715 1.00 82.38 189 ASP A O 1
ATOM 1453 N N . ILE A 1 190 ? 31.760 -3.005 -32.937 1.00 82.38 190 ILE A N 1
ATOM 1454 C CA . ILE A 1 190 ? 30.596 -3.778 -33.379 1.00 82.38 190 ILE A CA 1
ATOM 1455 C C . ILE A 1 190 ? 29.892 -4.421 -32.179 1.00 82.38 190 ILE A C 1
ATOM 1457 O O . ILE A 1 190 ? 28.670 -4.348 -32.069 1.00 82.38 190 ILE A O 1
ATOM 1461 N N . GLU A 1 191 ? 30.631 -4.986 -31.226 1.00 81.75 191 GLU A N 1
ATOM 1462 C CA . GLU A 1 191 ? 30.090 -5.557 -29.991 1.00 81.75 191 GLU A CA 1
ATOM 1463 C C . GLU A 1 191 ? 29.460 -4.500 -29.087 1.00 81.75 191 GLU A C 1
ATOM 1465 O O . GLU A 1 191 ? 28.437 -4.755 -28.445 1.00 81.75 191 GLU A O 1
ATOM 1470 N N . ILE A 1 192 ? 30.031 -3.296 -29.016 1.00 80.75 192 ILE A N 1
ATOM 1471 C CA . ILE A 1 192 ? 29.464 -2.207 -28.211 1.00 80.75 192 ILE A CA 1
ATOM 1472 C C . ILE A 1 192 ? 28.126 -1.736 -28.801 1.00 80.75 192 ILE A C 1
ATOM 1474 O O . ILE A 1 192 ? 27.190 -1.470 -28.037 1.00 80.75 192 ILE A O 1
ATOM 1478 N N . ARG A 1 193 ? 28.007 -1.704 -30.134 1.00 81.88 193 ARG A N 1
ATOM 1479 C CA . ARG A 1 193 ? 26.764 -1.389 -30.860 1.00 81.88 193 ARG A CA 1
ATOM 1480 C C . ARG A 1 193 ? 25.740 -2.529 -30.776 1.00 81.88 193 ARG A C 1
ATOM 1482 O O . ARG A 1 193 ? 24.580 -2.289 -30.452 1.00 81.88 193 ARG A O 1
ATOM 1489 N N . ALA A 1 194 ? 26.176 -3.779 -30.948 1.00 76.75 194 ALA A N 1
ATOM 1490 C CA . ALA A 1 194 ? 25.336 -4.984 -30.914 1.00 76.75 194 ALA A CA 1
ATOM 1491 C C . ALA A 1 194 ? 24.920 -5.432 -29.498 1.00 76.75 194 ALA A C 1
ATOM 1493 O O . ALA A 1 194 ? 23.992 -6.229 -29.334 1.00 76.75 194 ALA A O 1
ATOM 1494 N N . SER A 1 195 ? 25.598 -4.944 -28.456 1.00 69.50 195 SER A N 1
ATOM 1495 C CA . SER A 1 195 ? 25.235 -5.208 -27.056 1.00 69.50 195 SER A CA 1
ATOM 1496 C C . SER A 1 195 ? 24.126 -4.294 -26.525 1.00 69.50 195 SER A C 1
ATOM 1498 O O . SER A 1 195 ? 23.654 -4.493 -25.403 1.00 69.50 195 SER A O 1
ATOM 1500 N N . ALA A 1 196 ? 23.673 -3.311 -27.308 1.00 65.94 196 ALA A N 1
ATOM 1501 C CA . ALA A 1 196 ? 22.550 -2.456 -26.951 1.00 65.94 196 ALA A CA 1
ATOM 1502 C C . ALA A 1 196 ? 21.215 -3.216 -26.950 1.00 65.94 196 ALA A C 1
ATOM 1504 O O . ALA A 1 196 ? 20.980 -4.094 -27.776 1.00 65.94 196 ALA A O 1
ATOM 1505 N N . GLY A 1 197 ? 20.341 -2.902 -25.989 1.00 59.97 197 GLY A N 1
ATOM 1506 C CA . GLY A 1 197 ? 19.054 -3.589 -25.840 1.00 59.97 197 GLY A CA 1
ATOM 1507 C C . GLY A 1 197 ? 19.158 -5.071 -25.450 1.00 59.97 197 GLY A C 1
ATOM 1508 O O . GLY A 1 197 ? 18.131 -5.740 -25.382 1.00 59.97 197 GLY A O 1
ATOM 1509 N N . ARG A 1 198 ? 20.362 -5.594 -25.145 1.00 58.12 198 ARG A N 1
ATOM 1510 C CA . ARG A 1 198 ? 20.546 -6.888 -24.463 1.00 58.12 198 ARG A CA 1
ATOM 1511 C C . ARG A 1 198 ? 20.164 -6.753 -22.989 1.00 58.12 198 ARG A C 1
ATOM 1513 O O . ARG A 1 198 ? 20.992 -6.847 -22.088 1.00 58.12 198 ARG A O 1
ATOM 1520 N N . THR A 1 199 ? 18.904 -6.456 -22.734 1.00 56.03 199 THR A N 1
ATOM 1521 C CA . THR A 1 199 ? 18.269 -6.813 -21.473 1.00 56.03 199 THR A CA 1
ATOM 1522 C C . THR A 1 199 ? 17.936 -8.298 -21.535 1.00 56.03 199 THR A C 1
ATOM 1524 O O . THR A 1 199 ? 17.702 -8.843 -22.613 1.00 56.03 199 THR A O 1
ATOM 1527 N N . ASN A 1 200 ? 18.015 -8.962 -20.384 1.00 59.19 200 ASN A N 1
ATOM 1528 C CA . ASN A 1 200 ? 17.733 -10.386 -20.240 1.00 59.19 200 ASN A CA 1
ATOM 1529 C C . ASN A 1 200 ? 16.433 -10.718 -20.999 1.00 59.19 200 ASN A C 1
ATOM 1531 O O . ASN A 1 200 ? 15.425 -10.059 -20.746 1.00 59.19 200 ASN A O 1
ATOM 1535 N N . VAL A 1 201 ? 16.459 -11.663 -21.948 1.00 64.25 201 VAL A N 1
ATOM 1536 C CA . VAL A 1 201 ? 15.271 -12.048 -22.740 1.00 64.25 201 VAL A CA 1
ATOM 1537 C C . VAL A 1 201 ? 14.068 -12.317 -21.820 1.00 64.25 201 VAL A C 1
ATOM 1539 O O . VAL A 1 201 ? 13.027 -11.703 -22.052 1.00 64.25 201 VAL A O 1
ATOM 1542 N N . PRO A 1 202 ? 14.227 -13.063 -20.705 1.00 61.69 202 PRO A N 1
ATOM 1543 C CA . PRO A 1 202 ? 13.228 -13.159 -19.644 1.00 61.69 202 PRO A CA 1
ATOM 1544 C C . PRO A 1 202 ? 12.642 -11.821 -19.178 1.00 61.69 202 PRO A C 1
ATOM 1546 O O . PRO A 1 202 ? 11.430 -11.679 -19.116 1.00 61.69 202 PRO A O 1
ATOM 1549 N N . LEU A 1 203 ? 13.462 -10.801 -18.905 1.00 62.50 203 LEU A N 1
ATOM 1550 C CA . LEU A 1 203 ? 12.968 -9.494 -18.448 1.00 62.50 203 LEU A CA 1
ATOM 1551 C C . LEU A 1 203 ? 12.209 -8.717 -19.529 1.00 62.50 203 LEU A C 1
ATOM 1553 O O . LEU A 1 203 ? 11.362 -7.894 -19.189 1.00 62.50 203 LEU A O 1
ATOM 1557 N N . ASN A 1 204 ? 12.527 -8.921 -20.807 1.00 61.25 204 ASN A N 1
ATOM 1558 C CA . ASN A 1 204 ? 11.782 -8.294 -21.899 1.00 61.25 204 ASN A CA 1
ATOM 1559 C C . ASN A 1 204 ? 10.441 -8.990 -22.122 1.00 61.25 204 ASN A C 1
ATOM 1561 O O . ASN A 1 204 ? 9.447 -8.308 -22.340 1.00 61.25 204 ASN A O 1
ATOM 1565 N N . VAL A 1 205 ? 10.411 -10.322 -22.010 1.00 65.12 205 VAL A N 1
ATOM 1566 C CA . VAL A 1 205 ? 9.174 -11.112 -22.052 1.00 65.12 205 VAL A CA 1
ATOM 1567 C C . VAL A 1 205 ? 8.276 -10.745 -20.876 1.00 65.12 205 VAL A C 1
ATOM 1569 O O . VAL A 1 205 ? 7.120 -10.421 -21.101 1.00 65.12 205 VAL A O 1
ATOM 1572 N N . ILE A 1 206 ? 8.818 -10.666 -19.656 1.00 63.28 206 ILE A N 1
ATOM 1573 C CA . ILE A 1 206 ? 8.074 -10.209 -18.473 1.00 63.28 206 ILE A CA 1
ATOM 1574 C C . ILE A 1 206 ? 7.559 -8.782 -18.686 1.00 63.28 206 ILE A C 1
ATOM 1576 O O . ILE A 1 206 ? 6.386 -8.526 -18.467 1.00 63.28 206 ILE A O 1
ATOM 1580 N N . GLY A 1 207 ? 8.387 -7.849 -19.171 1.00 61.38 207 GLY A N 1
ATOM 1581 C CA . GLY A 1 207 ? 7.943 -6.476 -19.448 1.00 61.38 207 GLY A CA 1
ATOM 1582 C C . GLY A 1 207 ? 6.829 -6.387 -20.501 1.00 61.38 207 GLY A C 1
ATOM 1583 O O . GLY A 1 207 ? 5.918 -5.574 -20.357 1.00 61.38 207 GLY A O 1
ATOM 1584 N N . ALA A 1 208 ? 6.872 -7.242 -21.528 1.00 61.69 208 ALA A N 1
ATOM 1585 C CA . ALA A 1 208 ? 5.809 -7.359 -22.524 1.00 61.69 208 ALA A CA 1
ATOM 1586 C C . ALA A 1 208 ? 4.536 -7.980 -21.945 1.00 61.69 208 ALA A C 1
ATOM 1588 O O . ALA A 1 208 ? 3.441 -7.494 -22.212 1.00 61.69 208 ALA A O 1
ATOM 1589 N N . GLN A 1 209 ? 4.682 -9.021 -21.128 1.00 59.81 209 GLN A N 1
ATOM 1590 C CA . GLN A 1 209 ? 3.577 -9.707 -20.471 1.00 59.81 209 GLN A CA 1
ATOM 1591 C C . GLN A 1 209 ? 2.907 -8.836 -19.412 1.00 59.81 209 GLN A C 1
ATOM 1593 O O . GLN A 1 209 ? 1.693 -8.873 -19.326 1.00 59.81 209 GLN A O 1
ATOM 1598 N N . VAL A 1 210 ? 3.650 -8.013 -18.666 1.00 61.84 210 VAL A N 1
ATOM 1599 C CA . VAL A 1 210 ? 3.086 -6.993 -17.762 1.00 61.84 210 VAL A CA 1
ATOM 1600 C C . VAL A 1 210 ? 2.282 -5.972 -18.565 1.00 61.84 210 VAL A C 1
ATOM 1602 O O . VAL A 1 210 ? 1.185 -5.601 -18.164 1.00 61.84 210 VAL A O 1
ATOM 1605 N N . GLY A 1 211 ? 2.783 -5.581 -19.745 1.00 59.78 211 GLY A N 1
ATOM 1606 C CA . GLY A 1 211 ? 2.027 -4.771 -20.698 1.00 59.78 211 GLY A CA 1
ATOM 1607 C C . GLY A 1 211 ? 0.681 -5.407 -21.053 1.00 59.78 211 GLY A C 1
ATOM 1608 O O . GLY A 1 211 ? -0.379 -4.828 -20.837 1.00 59.78 211 GLY A O 1
ATOM 1609 N N . VAL A 1 212 ? 0.720 -6.638 -21.552 1.00 58.69 212 VAL A N 1
ATOM 1610 C CA . VAL A 1 212 ? -0.485 -7.380 -21.936 1.00 58.69 212 VAL A CA 1
ATOM 1611 C C . VAL A 1 212 ? -1.394 -7.656 -20.727 1.00 58.69 212 VAL A C 1
ATOM 1613 O O . VAL A 1 212 ? -2.605 -7.537 -20.848 1.00 58.69 212 VAL A O 1
ATOM 1616 N N . GLY A 1 213 ? -0.837 -7.944 -19.551 1.00 58.75 213 GLY A N 1
ATOM 1617 C CA . GLY A 1 213 ? -1.559 -8.184 -18.301 1.00 58.75 213 GLY A CA 1
ATOM 1618 C C . GLY A 1 213 ? -2.355 -6.965 -17.845 1.00 58.75 213 GLY A C 1
ATOM 1619 O O . GLY A 1 213 ? -3.527 -7.110 -17.513 1.00 58.75 213 GLY A O 1
ATOM 1620 N N . GLY A 1 214 ? -1.776 -5.763 -17.932 1.00 59.84 214 GLY A N 1
ATOM 1621 C CA . GLY A 1 214 ? -2.496 -4.509 -17.685 1.00 59.84 214 GLY A CA 1
ATOM 1622 C C . GLY A 1 214 ? -3.673 -4.273 -18.636 1.00 59.84 214 GLY A C 1
ATOM 1623 O O . GLY A 1 214 ? -4.696 -3.755 -18.201 1.00 59.84 214 GLY A O 1
ATOM 1624 N N . ALA A 1 215 ? -3.563 -4.700 -19.900 1.00 55.53 215 ALA A N 1
ATOM 1625 C CA . ALA A 1 215 ? -4.637 -4.597 -20.895 1.00 55.53 215 ALA A CA 1
ATOM 1626 C C . ALA A 1 215 ? -5.690 -5.722 -20.804 1.00 55.53 215 ALA A C 1
ATOM 1628 O O . ALA A 1 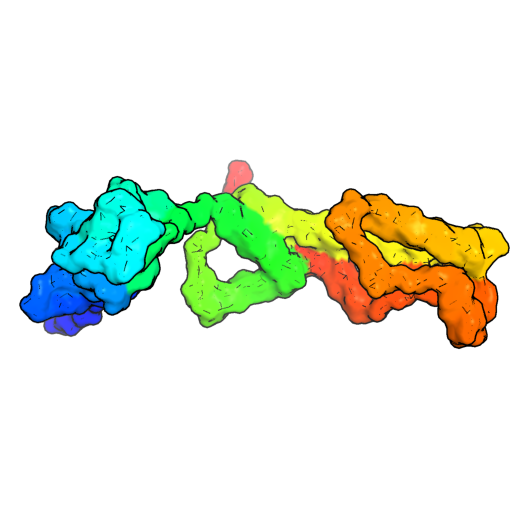215 ? -6.841 -5.518 -21.169 1.00 55.53 215 ALA A O 1
ATOM 1629 N N . ILE A 1 216 ? -5.313 -6.918 -20.339 1.00 56.22 216 ILE A N 1
ATOM 1630 C CA . ILE A 1 216 ? -6.240 -8.046 -20.150 1.00 56.22 216 ILE A CA 1
ATOM 1631 C C . ILE A 1 216 ? -7.054 -7.863 -18.867 1.00 56.22 216 ILE A C 1
ATOM 1633 O O . ILE A 1 216 ? -8.249 -8.145 -18.859 1.00 56.22 216 ILE A O 1
ATOM 1637 N N . LEU A 1 217 ? -6.436 -7.384 -17.784 1.00 55.88 217 LEU A N 1
ATOM 1638 C CA . LEU A 1 217 ? -7.120 -7.196 -16.502 1.00 55.88 217 LEU A CA 1
ATOM 1639 C C . LEU A 1 217 ? -8.178 -6.099 -16.547 1.00 55.88 217 LEU A C 1
ATOM 1641 O O . LEU A 1 217 ? -9.212 -6.250 -15.905 1.00 55.88 217 LEU A O 1
ATOM 1645 N N . SER A 1 218 ? -7.974 -5.050 -17.348 1.00 52.91 218 SER A N 1
ATOM 1646 C CA . SER A 1 218 ? -9.000 -4.027 -17.551 1.00 52.91 218 SER A CA 1
ATOM 1647 C C . SER A 1 218 ? -10.259 -4.555 -18.253 1.00 52.91 218 SER A C 1
ATOM 1649 O O . SER A 1 218 ? -11.303 -3.918 -18.166 1.00 52.91 218 SER A O 1
ATOM 1651 N N . GLY A 1 219 ? -10.184 -5.720 -18.911 1.00 50.53 219 GLY A N 1
ATOM 1652 C CA . GLY A 1 219 ? -11.320 -6.390 -19.549 1.00 50.53 219 GLY A CA 1
ATOM 1653 C C . GLY A 1 219 ? -11.837 -7.634 -18.817 1.00 50.53 219 GLY A C 1
ATOM 1654 O O . GLY A 1 219 ? -12.785 -8.252 -19.294 1.00 50.53 219 GLY A O 1
ATOM 1655 N N . ARG A 1 220 ? -11.219 -8.046 -17.698 1.00 52.16 220 ARG A N 1
ATOM 1656 C CA . ARG A 1 220 ? -11.544 -9.311 -17.006 1.00 52.16 220 ARG A CA 1
ATOM 1657 C C . ARG A 1 220 ? -12.459 -9.144 -15.797 1.00 52.16 220 ARG A C 1
ATOM 1659 O O . ARG A 1 220 ? -12.820 -10.137 -15.165 1.00 52.16 220 ARG A O 1
ATOM 1666 N N . SER A 1 221 ? -12.833 -7.922 -15.449 1.00 55.62 221 SER A N 1
ATOM 1667 C CA . SER A 1 221 ? -13.758 -7.713 -14.353 1.00 55.62 221 SER A CA 1
ATOM 1668 C C . SER A 1 221 ? -15.179 -8.023 -14.842 1.00 55.62 221 SER A C 1
ATOM 1670 O O . SER A 1 221 ? -15.745 -7.316 -15.671 1.00 55.62 221 SER A O 1
ATOM 1672 N N . ASN A 1 222 ? -15.767 -9.113 -14.328 1.00 56.84 222 ASN A N 1
ATOM 1673 C CA . ASN A 1 222 ? -17.202 -9.430 -14.420 1.00 56.84 222 ASN A CA 1
ATOM 1674 C C . ASN A 1 222 ? -18.034 -8.404 -13.617 1.00 56.84 222 ASN A C 1
ATOM 1676 O O . ASN A 1 222 ? -18.911 -8.751 -12.829 1.00 56.84 222 ASN A O 1
ATOM 1680 N N . CYS A 1 223 ? -17.726 -7.121 -13.775 1.00 65.31 223 CYS A N 1
ATOM 1681 C CA . CYS A 1 223 ? -18.566 -6.022 -13.363 1.00 65.31 223 CYS A CA 1
ATOM 1682 C C . CYS A 1 223 ? -19.713 -6.042 -14.356 1.00 65.31 223 CYS A C 1
ATOM 1684 O O . CYS A 1 223 ? -19.526 -5.638 -15.498 1.00 65.31 223 CYS A O 1
ATOM 1686 N N . GLY A 1 224 ? -20.841 -6.641 -13.977 1.00 48.81 224 GLY A N 1
ATOM 1687 C CA . GLY A 1 224 ? -22.012 -6.796 -14.834 1.00 48.81 224 GLY A CA 1
ATOM 1688 C C . GLY A 1 224 ? -22.604 -5.456 -15.267 1.00 48.81 224 GLY A C 1
ATOM 1689 O O . GLY A 1 224 ? -23.672 -5.076 -14.801 1.00 48.81 224 GLY A O 1
A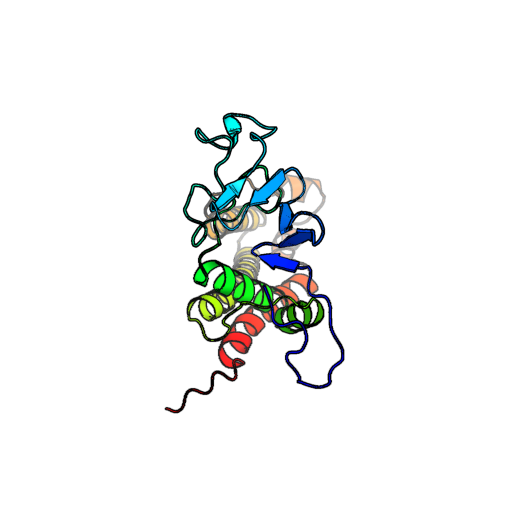TOM 1690 N N . CYS A 1 225 ? -21.932 -4.746 -16.168 1.00 40.00 225 CYS A N 1
ATOM 1691 C CA . CYS A 1 225 ? -22.484 -3.618 -16.885 1.00 40.00 225 CYS A CA 1
ATOM 1692 C C . CYS A 1 225 ? -23.488 -4.188 -17.889 1.00 40.00 225 CYS A C 1
ATOM 1694 O O . CYS A 1 225 ? -23.115 -4.635 -18.976 1.00 40.00 225 CYS A O 1
ATOM 1696 N N . SER A 1 226 ? -24.771 -4.201 -17.518 1.00 32.50 226 SER A N 1
ATOM 1697 C CA . SER A 1 226 ? -25.808 -4.059 -18.534 1.00 32.50 226 SER A CA 1
A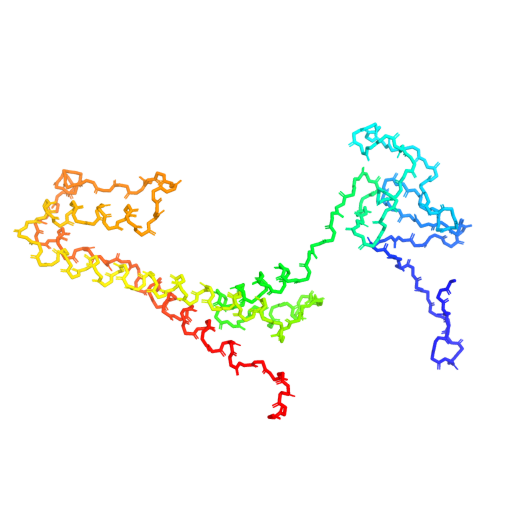TOM 1698 C C . SER A 1 226 ? -25.593 -2.709 -19.219 1.00 32.50 226 SER A C 1
ATOM 1700 O O . SER A 1 226 ? -25.315 -1.725 -18.533 1.00 32.50 226 SER A O 1
ATOM 1702 N N . GLN A 1 227 ? -25.672 -2.730 -20.547 1.00 33.31 227 GLN A N 1
ATOM 1703 C CA . GLN A 1 227 ? -25.495 -1.601 -21.465 1.00 33.31 227 GLN A CA 1
ATOM 1704 C C . GLN A 1 227 ? -26.193 -0.312 -21.028 1.00 33.31 227 GLN A C 1
ATOM 1706 O O . GLN A 1 227 ? -27.305 -0.409 -20.460 1.00 33.31 227 GLN A O 1
#

Foldseek 3Di:
DDDQCPPVPPHGDDDQADPLRWGQDPVVRWTHQAVFTADVVVQWTPDFAPVHCVQHPGRTHAQVPCCVQWHDNRSHHIDGDPDLLVVLLCQLLVCLLVLNCSVVVCVVVVNDSHDLPDPSNLVSLQVLLVQLVLLLVLLVCLLVQLLPDPWLQSSLVSNVVSCCVSVVVPDDDPPRDHSVNVVVVVDDGNCSSNCGSPDPPVVNVSSVSSNVSSVVSSVPDPPPDDD

pLDDT: mean 80.42, std 11.79, range [32.5, 94.44]